Protein 2Z72 (pdb70)

Sequence (338 aa):
ATEFDGPYVITPISGQSTAYWICDNRLKTTSIEKLQVNRPEHCGDLPETKLSSSSEEIKQIMPDTYLGIKKVVALSDVHGQYDVLLTLLKKQKIIDSDGNWAFGEGHMVMTGDIFDRGHQVNEVLWFMYQLDQQARDAGGMVHLLMGNHEQMVLGGDLRYVHQRYDIATTLINRPYNKLYSADTEIGQWLRSKNTIIKINDVLYMHGGISSEWISRELTLDKANALYRANVDASKKSLKADDLLNFLFFGNGPTWYRGYFSETFTEAELDTILQHFNVNHIVVGHTSQERVLGLFHNKVIAVDSSIKVGKSGELLLLENNRLIRGLYDGTRETLQENSLNQ

Foldseek 3Di:
DADWDDWLWFDAPDDWIKTWIQARLAIDIDTDDPQWADDDPNHPCQDIARDDVVLLAADDQEAEDAFKEKEFEQLAQQLVQVQLLCDLQVCADPVSAGDVAQYEYEYAERLHFLYDRSNVVLRSVVRNQVRNVVRNHGYAYAYALVNLCLLAPNCPGHDPSCVSVCVNVVHDRNVSQYCRTSSVSSNLSHFAWHYYHQEIEHAADADCVCVVVVDDRVRLRVCCSVPSHPHPVVCCVDVVSVQCNDCCHRRHDHLLVDPPDDLVRVVVVSVVVNHQAYEYENDEDCFFAADSLNNYTYRRNPSSVNDHGWMWMQHQCWTWIQGSNSDIDTQAHNSRGD

InterPro domains:
  IPR004843 Calcineurin-like, phosphoesterase domain [PF00149] (91-306)
  IPR029052 Metallo-dependent phosphatase-like [G3DSA:3.60.21.10] (20-361)
  IPR029052 Metallo-dependent phosphatase-like [SSF56300] (91-349)
  IPR041787 Shewanella-like phosphatase, metallophosphatase domain [cd07425] (93-332)

Structure (mmCIF, N/CA/C/O backbone):
data_2Z72
#
_entry.id   2Z72
#
_cell.length_a   55.565
_cell.length_b   77.306
_cell.length_c   81.029
_cell.angle_alpha   90.00
_cell.angle_beta   90.00
_cell.angle_gamma   90.00
#
_symmetry.space_group_name_H-M   'P 21 21 21'
#
loop_
_entity.id
_entity.type
_entity.pdbx_description
1 polymer Protein-tyrosine-phosphatase
2 non-polymer 'ZINC ION'
3 water water
#
loop_
_atom_site.group_PDB
_atom_site.id
_atom_site.type_symbol
_atom_site.label_atom_id
_atom_site.label_alt_id
_atom_site.label_comp_id
_atom_site.label_asym_id
_atom_site.label_entity_id
_atom_site.label_seq_id
_atom_site.pdbx_PDB_ins_code
_atom_site.Cartn_x
_atom_site.Cartn_y
_atom_site.Cartn_z
_atom_site.occupancy
_atom_site.B_iso_or_equiv
_atom_site.auth_seq_id
_atom_site.auth_comp_id
_atom_site.auth_asym_id
_atom_site.auth_atom_id
_atom_site.pdbx_PDB_model_num
ATOM 1 N N . ALA A 1 5 ? 42.066 20.491 -17.219 1.00 72.72 5 ALA A N 1
ATOM 2 C CA . ALA A 1 5 ? 41.187 21.062 -16.193 1.00 57.14 5 ALA A CA 1
ATOM 3 C C . ALA A 1 5 ? 41.678 22.391 -15.607 1.00 47.80 5 ALA A C 1
ATOM 4 O O . ALA A 1 5 ? 42.729 22.519 -14.966 1.00 50.69 5 ALA A O 1
ATOM 6 N N . THR A 1 6 ? 40.907 23.478 -15.794 1.00 37.10 6 THR A N 1
ATOM 7 C CA . THR A 1 6 ? 41.321 24.764 -15.242 1.00 24.70 6 THR A CA 1
ATOM 8 C C . THR A 1 6 ? 40.961 24.824 -13.767 1.00 27.14 6 THR A C 1
ATOM 9 O O . THR A 1 6 ? 40.256 23.996 -13.192 1.00 26.09 6 THR A O 1
ATOM 13 N N . GLU A 1 7 ? 41.518 25.853 -13.146 1.00 24.94 7 GLU A N 1
ATOM 14 C CA . GLU A 1 7 ? 41.145 26.001 -11.782 1.00 19.24 7 GLU A CA 1
ATOM 15 C C . GLU A 1 7 ? 40.116 27.094 -11.444 1.00 14.40 7 GLU A C 1
ATOM 16 O O . GLU A 1 7 ? 39.945 28.097 -12.121 1.00 15.93 7 GLU A O 1
ATOM 22 N N . PHE A 1 8 ? 39.490 26.870 -10.303 1.00 11.88 8 PHE A N 1
ATOM 23 C CA . PHE A 1 8 ? 38.725 27.869 -9.574 1.00 11.63 8 PHE A CA 1
ATOM 24 C C . PHE A 1 8 ? 39.335 27.978 -8.189 1.00 10.41 8 PHE A C 1
ATOM 25 O O . PHE A 1 8 ? 39.499 26.935 -7.557 1.00 10.91 8 PHE A O 1
ATOM 33 N N . ASP A 1 9 ? 39.650 29.185 -7.753 1.00 10.29 9 ASP A N 1
ATOM 34 C CA . ASP A 1 9 ? 40.366 29.352 -6.483 1.00 9.89 9 ASP A CA 1
ATOM 35 C C . ASP A 1 9 ? 40.114 30.758 -5.956 1.00 9.73 9 ASP A C 1
ATOM 36 O O . ASP A 1 9 ? 40.014 31.709 -6.730 1.00 10.93 9 ASP A O 1
ATOM 41 N N . GLY A 1 10 ? 40.072 30.887 -4.667 1.00 9.93 10 GLY A N 1
ATOM 42 C CA . GLY A 1 10 ? 39.889 32.181 -4.008 1.00 9.75 10 GLY A CA 1
ATOM 43 C C . GLY A 1 10 ? 38.702 32.228 -3.108 1.00 9.48 10 GLY A C 1
ATOM 44 O O 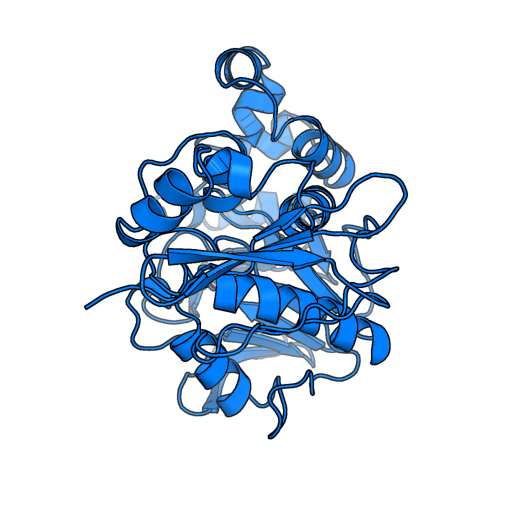. GLY A 1 10 ? 38.088 31.198 -2.801 1.00 10.89 10 GLY A O 1
ATOM 45 N N . PRO A 1 11 ? 38.312 33.416 -2.643 1.00 9.54 11 PRO A N 1
ATOM 46 C CA . PRO A 1 11 ? 38.937 34.672 -2.993 1.00 9.00 11 PRO A CA 1
ATOM 47 C C . PRO A 1 11 ? 40.175 34.983 -2.170 1.00 8.85 11 PRO A C 1
ATOM 48 O O . PRO A 1 11 ? 40.373 34.449 -1.070 1.00 9.13 11 PRO A O 1
ATOM 52 N N . TYR A 1 12 ? 41.017 35.838 -2.739 1.00 8.83 12 TYR A N 1
ATOM 53 C CA . TYR A 1 12 ? 42.124 36.480 -2.055 1.00 8.35 12 TYR A CA 1
ATOM 54 C C . TYR A 1 12 ? 41.683 37.936 -1.835 1.00 8.78 12 TYR A C 1
ATOM 55 O O . TYR A 1 12 ? 41.482 38.668 -2.790 1.00 9.79 12 TYR A O 1
ATOM 64 N N . VAL A 1 13 ? 41.483 38.325 -0.565 1.00 9.72 13 VAL A N 1
ATOM 65 C CA . VAL A 1 13 ? 40.896 39.601 -0.232 1.00 9.90 13 VAL A CA 1
ATOM 66 C C . VAL A 1 13 ? 41.941 40.538 0.343 1.00 9.51 13 VAL A C 1
ATOM 67 O O . VAL A 1 13 ? 42.685 40.186 1.237 1.00 9.31 13 VAL A O 1
ATOM 71 N N . ILE A 1 14 ? 41.989 41.739 -0.249 1.00 10.76 14 ILE A N 1
ATOM 72 C CA . ILE A 1 14 ? 42.849 42.835 0.240 1.00 11.12 14 ILE A CA 1
ATOM 73 C C . ILE A 1 14 ? 41.995 43.722 1.099 1.00 10.57 14 ILE A C 1
ATOM 74 O O . ILE A 1 14 ? 40.910 44.125 0.664 1.00 11.03 14 ILE A O 1
ATOM 79 N N . THR A 1 15 ? 42.432 44.050 2.301 1.00 10.62 15 THR A N 1
ATOM 80 C CA . THR A 1 15 ? 41.708 44.904 3.225 1.00 10.12 15 THR A CA 1
ATOM 81 C C . THR A 1 15 ? 42.574 46.053 3.680 1.00 11.49 15 THR A C 1
ATOM 82 O O . THR A 1 15 ? 43.484 45.858 4.464 1.00 13.03 15 THR A O 1
ATOM 86 N N . PRO A 1 16 ? 42.355 47.214 3.113 1.00 12.12 16 PRO A N 1
ATOM 87 C CA . PRO A 1 16 ? 43.226 48.373 3.449 1.00 14.08 16 PRO A CA 1
ATOM 88 C C . PRO A 1 16 ? 42.875 48.969 4.750 1.00 18.25 16 PRO A C 1
ATOM 89 O O . PRO A 1 16 ? 41.862 48.596 5.338 1.00 21.35 16 PRO A O 1
ATOM 93 N N . ILE A 1 17 ? 43.626 49.890 5.283 1.00 22.98 17 ILE A N 1
ATOM 94 C CA . ILE A 1 17 ? 43.267 50.335 6.637 1.00 32.60 17 ILE A CA 1
ATOM 95 C C . ILE A 1 17 ? 42.001 51.145 6.655 1.00 32.99 17 ILE A C 1
ATOM 96 O O . ILE A 1 17 ? 41.335 51.256 7.684 1.00 46.73 17 ILE A O 1
ATOM 101 N N . SER A 1 18 ? 41.576 51.790 5.593 1.00 33.45 18 SER A N 1
ATOM 102 C CA . SER A 1 18 ? 40.306 52.490 5.551 1.00 40.81 18 SER A CA 1
ATOM 103 C C . SER A 1 18 ? 39.703 52.252 4.190 1.00 35.22 18 SER A C 1
ATOM 104 O O . SER A 1 18 ? 40.372 52.148 3.172 1.00 37.51 18 SER A O 1
ATOM 107 N N . GLY A 1 19 ? 38.382 52.144 4.136 1.00 35.99 19 GLY A N 1
ATOM 108 C CA . GLY A 1 19 ? 37.931 51.945 2.752 1.00 34.21 19 GLY A CA 1
ATOM 109 C C . GLY A 1 19 ? 37.580 50.508 2.445 1.00 29.77 19 GLY A C 1
ATOM 110 O O . GLY A 1 19 ? 37.792 49.547 3.213 1.00 24.14 19 GLY A O 1
ATOM 111 N N . GLN A 1 20 ? 37.003 50.325 1.256 1.00 25.63 20 GLN A N 1
ATOM 112 C CA . GLN A 1 20 ? 36.495 49.000 0.922 1.00 19.20 20 GLN A CA 1
ATOM 113 C C . GLN A 1 20 ? 37.602 48.002 0.562 1.00 15.68 20 GLN A C 1
ATOM 114 O O . GLN A 1 20 ? 38.627 48.359 0.009 1.00 16.21 20 GLN A O 1
ATOM 125 N N . SER A 1 21 ? 37.321 46.749 0.866 1.00 13.37 21 SER A N 1
ATOM 126 C CA . SER A 1 21 ? 38.163 45.648 0.465 1.00 11.67 21 SER A CA 1
ATOM 127 C C . SER A 1 21 ? 37.920 45.287 -0.995 1.00 11.28 21 SER A C 1
ATOM 128 O O . SER A 1 21 ? 36.936 45.672 -1.610 1.00 12.72 21 SER A O 1
ATOM 131 N N . THR A 1 22 ? 38.866 44.499 -1.550 1.00 11.24 22 THR A N 1
ATOM 132 C CA . THR A 1 22 ? 38.856 44.025 -2.900 1.00 11.41 22 THR A CA 1
ATOM 133 C C . THR A 1 22 ? 39.104 42.526 -2.905 1.00 10.57 22 THR A C 1
ATOM 134 O O . THR A 1 22 ? 39.941 42.063 -2.108 1.00 11.29 22 THR A O 1
ATOM 138 N N . ALA A 1 23 ? 38.403 41.795 -3.715 1.00 10.70 23 ALA A N 1
ATOM 139 C CA . ALA A 1 23 ? 38.548 40.364 -3.813 1.00 9.89 23 ALA A CA 1
ATOM 140 C C . ALA A 1 23 ? 39.065 39.959 -5.201 1.00 9.45 23 ALA A C 1
ATOM 141 O O . ALA A 1 23 ? 38.521 40.405 -6.232 1.00 10.98 23 ALA A O 1
ATOM 143 N N . TYR A 1 24 ? 40.058 39.079 -5.199 1.00 9.51 24 TYR A N 1
ATOM 144 C CA . TYR A 1 24 ? 40.625 38.467 -6.367 1.00 9.43 24 TYR A CA 1
ATOM 145 C C . TYR A 1 24 ? 40.142 37.012 -6.445 1.00 9.11 24 TYR A C 1
ATOM 146 O O . TYR A 1 24 ? 40.307 36.269 -5.469 1.00 9.74 24 TYR A O 1
ATOM 155 N N . TRP A 1 25 ? 39.615 36.611 -7.585 1.00 11.55 25 TRP A N 1
ATOM 156 C CA . TRP A 1 25 ? 39.036 35.304 -7.811 1.00 10.61 25 TRP A CA 1
ATOM 157 C C . TRP A 1 25 ? 39.698 34.688 -9.010 1.00 10.63 25 TRP A C 1
ATOM 158 O O . TRP A 1 25 ? 39.848 35.355 -10.063 1.00 12.68 25 TRP A O 1
ATOM 169 N N . ILE A 1 26 ? 40.102 33.421 -8.898 1.00 9.91 26 ILE A N 1
ATOM 170 C CA . ILE A 1 26 ? 40.508 32.643 -10.064 1.00 11.23 26 ILE A CA 1
ATOM 171 C C . ILE A 1 26 ? 39.307 31.839 -10.528 1.00 12.27 26 ILE A C 1
ATOM 172 O O . ILE A 1 26 ? 38.816 30.989 -9.801 1.00 13.01 26 ILE A O 1
ATOM 181 N N . CYS A 1 27 ? 38.798 32.188 -11.714 1.00 15.37 27 CYS A N 1
ATOM 182 C CA . CYS A 1 27 ? 37.595 31.560 -12.259 1.00 16.91 27 CYS A CA 1
ATOM 183 C C . CYS A 1 27 ? 37.940 31.000 -13.633 1.00 16.59 27 CYS A C 1
ATOM 184 O O . CYS A 1 27 ? 38.170 31.768 -14.571 1.00 15.87 27 CYS A O 1
ATOM 187 N N . ASP A 1 28 ? 38.043 29.696 -13.786 1.00 20.45 28 ASP A N 1
ATOM 188 C CA . ASP A 1 28 ? 38.380 29.068 -15.081 1.00 20.95 28 ASP A CA 1
ATOM 189 C C . ASP A 1 28 ? 39.700 29.599 -15.582 1.00 19.56 28 ASP A C 1
ATOM 190 O O . ASP A 1 28 ? 39.808 29.922 -16.792 1.00 21.47 28 ASP A O 1
ATOM 195 N N . ASN A 1 29 ? 40.705 29.647 -14.764 1.00 17.42 29 ASN A N 1
ATOM 196 C CA . ASN A 1 29 ? 42.061 30.052 -15.101 1.00 17.95 29 ASN A CA 1
ATOM 197 C C . ASN A 1 29 ? 42.170 31.506 -15.585 1.00 16.33 29 ASN A C 1
ATOM 198 O O . ASN A 1 29 ? 43.154 31.874 -16.226 1.00 20.78 29 ASN A O 1
ATOM 203 N N . ARG A 1 30 ? 41.231 32.346 -15.176 1.00 14.97 30 ARG A N 1
ATOM 204 C CA . ARG A 1 30 ? 41.297 33.742 -15.493 1.00 14.50 30 ARG A CA 1
ATOM 205 C C . ARG A 1 30 ? 41.009 34.498 -14.179 1.00 13.21 30 ARG A C 1
ATOM 206 O O . ARG A 1 30 ? 40.342 33.994 -13.271 1.00 14.95 30 ARG A O 1
ATOM 214 N N . LEU A 1 31 ? 41.504 35.715 -14.065 1.00 12.41 31 LEU A N 1
ATOM 215 C CA . LEU A 1 31 ? 41.290 36.530 -12.881 1.00 11.93 31 LEU A CA 1
ATOM 216 C C . LEU A 1 31 ? 40.059 37.385 -13.011 1.00 10.95 31 LEU A C 1
ATOM 217 O O . LEU A 1 31 ? 39.886 38.091 -13.990 1.00 11.71 31 LEU A O 1
ATOM 222 N N . LYS A 1 32 ? 39.278 37.396 -11.957 1.00 11.55 32 LYS A N 1
ATOM 223 C CA . LYS A 1 32 ? 38.201 38.344 -11.753 1.00 10.71 32 LYS A CA 1
ATOM 224 C C . LYS A 1 32 ? 38.496 39.123 -10.480 1.00 10.97 32 LYS A C 1
ATOM 225 O O . LYS A 1 32 ? 38.906 38.547 -9.486 1.00 14.39 32 LYS A O 1
ATOM 236 N N . THR A 1 33 ? 38.310 40.426 -10.514 1.00 9.02 33 THR A N 1
ATOM 237 C CA . THR A 1 33 ? 38.553 41.298 -9.369 1.00 8.88 33 THR A CA 1
ATOM 238 C C . THR A 1 33 ? 37.293 42.039 -9.090 1.00 9.18 33 THR A C 1
ATOM 239 O O . THR A 1 33 ? 36.706 42.673 -9.964 1.00 9.89 33 THR A O 1
ATOM 243 N N . THR A 1 34 ? 36.812 41.994 -7.821 1.00 10.09 34 THR A N 1
ATOM 244 C CA . THR A 1 34 ? 35.602 42.626 -7.413 1.00 10.02 34 THR A CA 1
ATOM 245 C C . THR A 1 34 ? 35.863 43.578 -6.229 1.00 10.82 34 THR A C 1
ATOM 246 O O . THR A 1 34 ? 36.778 43.403 -5.450 1.00 14.15 34 THR A O 1
ATOM 250 N N . SER A 1 35 ? 35.026 44.610 -6.199 1.00 12.90 35 SER A N 1
ATOM 251 C CA . SER A 1 35 ? 35.004 45.576 -5.121 1.00 12.92 35 SER A CA 1
ATOM 252 C C . SER A 1 35 ? 33.984 45.126 -4.082 1.00 13.34 35 SER A C 1
ATOM 253 O O . SER A 1 35 ? 32.842 44.858 -4.471 1.00 17.07 35 SER A O 1
ATOM 256 N N . ILE A 1 36 ? 34.378 45.016 -2.817 1.00 13.96 36 ILE A N 1
ATOM 257 C CA . ILE A 1 36 ? 33.453 44.482 -1.832 1.00 13.42 36 ILE A CA 1
ATOM 258 C C . ILE A 1 36 ? 32.559 45.567 -1.233 1.00 15.76 36 ILE A C 1
ATOM 259 O O . ILE A 1 36 ? 33.103 46.572 -0.737 1.00 18.35 36 ILE A O 1
ATOM 264 N N . GLU A 1 37 ? 31.248 45.332 -1.333 1.00 21.23 37 GLU A N 1
ATOM 265 C CA . GLU A 1 37 ? 30.178 46.217 -0.906 1.00 23.66 37 GLU A CA 1
ATOM 266 C C . GLU A 1 37 ? 29.591 45.655 0.408 1.00 24.64 37 GLU A C 1
ATOM 267 O O . GLU A 1 37 ? 29.227 44.431 0.492 1.00 21.91 37 GLU A O 1
ATOM 273 N N . LYS A 1 38 ? 29.535 46.516 1.427 1.00 27.95 38 LYS A N 1
ATOM 274 C CA . LYS A 1 38 ? 28.821 46.228 2.669 1.00 26.84 38 LYS A CA 1
ATOM 275 C C . LYS A 1 38 ? 29.369 44.977 3.308 1.00 22.82 38 LYS A C 1
ATOM 276 O O . LYS A 1 38 ? 28.629 44.168 3.915 1.00 23.77 38 LYS A O 1
ATOM 282 N N . LEU A 1 39 ? 30.679 44.804 3.185 1.00 22.45 39 LEU A N 1
ATOM 283 C CA . LEU A 1 39 ? 31.439 43.680 3.799 1.00 18.44 39 LEU A CA 1
ATOM 284 C C . LEU A 1 39 ? 31.086 42.309 3.261 1.00 16.05 39 LEU A C 1
ATOM 285 O O . LEU A 1 39 ? 31.586 41.296 3.779 1.00 17.25 39 LEU A O 1
ATOM 290 N N . GLN A 1 40 ? 30.336 42.192 2.172 1.00 16.78 40 GLN A N 1
ATOM 291 C CA . GLN A 1 40 ? 29.892 40.897 1.666 1.00 17.82 40 GLN A CA 1
ATOM 292 C C . GLN A 1 40 ? 30.802 40.527 0.524 1.00 15.30 40 GLN A C 1
ATOM 293 O O . GLN A 1 40 ? 30.876 41.134 -0.564 1.00 18.88 40 GLN A O 1
ATOM 304 N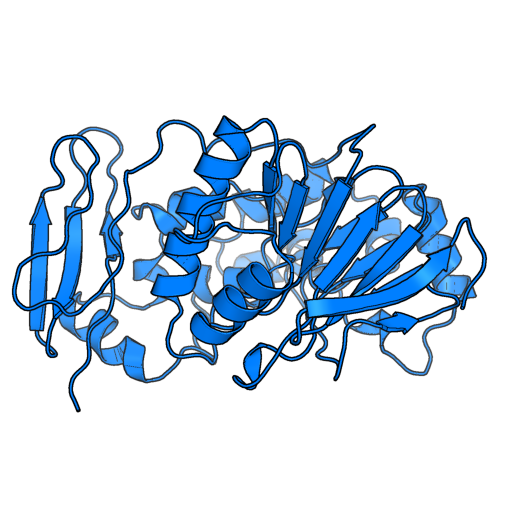 N . VAL A 1 41 ? 31.533 39.469 0.730 1.00 15.60 41 VAL A N 1
ATOM 305 C CA . VAL A 1 41 ? 32.418 38.975 -0.313 1.00 14.67 41 VAL A CA 1
ATOM 306 C C . VAL A 1 41 ? 31.636 37.981 -1.167 1.00 15.97 41 VAL A C 1
ATOM 307 O O . VAL A 1 41 ? 31.526 36.829 -0.770 1.00 17.85 41 VAL A O 1
ATOM 311 N N . ASN A 1 42 ? 31.132 38.516 -2.272 1.00 16.47 42 ASN A N 1
ATOM 312 C CA . ASN A 1 42 ? 30.272 37.806 -3.194 1.00 19.02 42 ASN A CA 1
ATOM 313 C C . ASN A 1 42 ? 31.034 37.397 -4.438 1.00 16.13 42 ASN A C 1
ATOM 314 O O . ASN A 1 42 ? 31.756 38.199 -5.031 1.00 15.76 42 ASN A O 1
ATOM 319 N N . ARG A 1 43 ? 30.822 36.142 -4.838 1.00 16.58 43 ARG A N 1
ATOM 320 C CA . ARG A 1 43 ? 31.552 35.601 -5.986 1.00 15.37 43 ARG A CA 1
ATOM 321 C C . ARG A 1 43 ? 30.937 36.135 -7.235 1.00 15.75 43 ARG A C 1
ATOM 322 O O . ARG A 1 43 ? 29.727 36.258 -7.399 1.00 20.00 43 ARG A O 1
ATOM 330 N N . PRO A 1 44 ? 31.739 36.456 -8.234 1.00 16.83 44 PRO A N 1
ATOM 331 C CA . PRO A 1 44 ? 31.135 36.770 -9.508 1.00 20.19 44 PRO A CA 1
ATOM 332 C C . PRO A 1 44 ? 30.506 35.564 -10.195 1.00 24.28 44 PRO A C 1
ATOM 333 O O . PRO A 1 44 ? 30.642 34.411 -9.787 1.00 20.82 44 PRO A O 1
ATOM 337 N N . GLU A 1 45 ? 29.779 35.872 -11.273 1.00 29.37 45 GLU A N 1
ATOM 338 C CA . GLU A 1 45 ? 29.230 34.749 -12.082 1.00 28.08 45 GLU A CA 1
ATOM 339 C C . GLU A 1 45 ? 30.343 33.954 -12.725 1.00 29.31 45 GLU A C 1
ATOM 340 O O . GLU A 1 45 ? 31.512 34.319 -12.943 1.00 33.21 45 GLU A O 1
ATOM 351 N N . HIS A 1 46 ? 30.064 32.749 -13.168 1.00 35.51 46 HIS A N 1
ATOM 352 C CA . HIS A 1 46 ? 31.037 31.950 -13.870 1.00 39.13 46 HIS A CA 1
ATOM 353 C C . HIS A 1 46 ? 32.219 31.625 -12.942 1.00 34.17 46 HIS A C 1
ATOM 354 O O . HIS A 1 46 ? 33.302 31.518 -13.499 1.00 29.87 46 HIS A O 1
ATOM 367 N N . CYS A 1 47 ? 31.947 31.536 -11.657 1.00 31.07 47 CYS A N 1
ATOM 368 C CA . CYS A 1 47 ? 33.071 31.246 -10.782 1.00 27.93 47 CYS A CA 1
ATOM 369 C C . CYS A 1 47 ? 32.909 30.065 -9.821 1.00 23.27 47 CYS A C 1
ATOM 370 O O . CYS A 1 47 ? 33.363 30.149 -8.678 1.00 18.81 47 CYS A O 1
ATOM 375 N N . GLY A 1 48 ? 32.294 28.960 -10.277 1.00 26.07 48 GLY A N 1
ATOM 376 C CA . GLY A 1 48 ? 32.270 27.791 -9.451 1.00 25.55 48 GLY A CA 1
ATOM 377 C C . GLY A 1 48 ? 31.486 27.976 -8.180 1.00 22.94 48 GLY A C 1
ATOM 378 O O . GLY A 1 48 ? 30.428 28.643 -8.119 1.00 25.83 48 GLY A O 1
ATOM 379 N N . ASP A 1 49 ? 31.984 27.366 -7.134 1.00 21.37 49 ASP A N 1
ATOM 380 C CA . ASP A 1 49 ? 31.281 27.369 -5.856 1.00 24.34 49 ASP A CA 1
ATOM 381 C C . ASP A 1 49 ? 32.222 27.928 -4.800 1.00 19.73 49 ASP A C 1
ATOM 382 O O . ASP A 1 49 ? 32.187 27.532 -3.641 1.00 19.74 49 ASP A O 1
ATOM 387 N N . LEU A 1 50 ? 33.068 28.859 -5.286 1.00 15.27 50 LEU A N 1
ATOM 388 C CA . LEU A 1 50 ? 34.046 29.419 -4.357 1.00 15.01 50 LEU A CA 1
ATOM 389 C C . LEU A 1 50 ? 33.348 30.105 -3.190 1.00 15.33 50 LEU A C 1
ATOM 390 O O . LEU A 1 50 ? 32.238 30.626 -3.309 1.00 14.95 50 LEU A O 1
ATOM 395 N N . PRO A 1 51 ? 34.014 30.091 -2.026 1.00 13.43 51 PRO A N 1
ATOM 396 C CA . PRO A 1 51 ? 33.292 30.579 -0.827 1.00 13.87 51 PRO A CA 1
ATOM 397 C C . PRO A 1 51 ? 33.012 32.073 -0.812 1.00 12.13 51 PRO A C 1
ATOM 398 O O . PRO A 1 51 ? 33.831 32.884 -1.224 1.00 12.90 51 PRO A O 1
ATOM 402 N N . GLU A 1 52 ? 31.891 32.426 -0.221 1.00 14.07 52 GLU A N 1
ATOM 403 C CA . GLU A 1 52 ? 31.396 33.735 0.025 1.00 13.07 52 GLU A CA 1
ATOM 404 C C . GLU A 1 52 ? 31.327 33.879 1.540 1.00 15.07 52 GLU A C 1
ATOM 405 O O . GLU A 1 52 ? 30.987 32.916 2.260 1.00 17.89 52 GLU A O 1
ATOM 411 N N . THR A 1 53 ? 31.763 35.001 2.011 1.00 16.09 53 THR A N 1
ATOM 412 C CA . THR A 1 53 ? 31.940 35.295 3.422 1.00 15.24 53 THR A CA 1
ATOM 413 C C . THR A 1 53 ? 31.582 36.748 3.697 1.00 16.66 53 THR A C 1
ATOM 414 O O . THR A 1 53 ? 31.852 37.633 2.852 1.00 17.50 53 THR A O 1
ATOM 418 N N . LYS A 1 54 ? 30.983 36.931 4.848 1.00 14.97 54 LYS A N 1
ATOM 419 C CA . LYS A 1 54 ? 30.835 38.283 5.338 1.00 15.07 54 LYS A CA 1
ATOM 420 C C . LYS A 1 54 ? 32.091 38.593 6.141 1.00 13.75 54 LYS A C 1
ATOM 421 O O . LYS A 1 54 ? 32.450 37.836 7.039 1.00 16.26 54 LYS A O 1
ATOM 432 N N . LEU A 1 55 ? 32.729 39.701 5.787 1.00 12.86 55 LEU A N 1
ATOM 433 C CA . LEU A 1 55 ? 33.873 40.130 6.576 1.00 11.91 55 LEU A CA 1
ATOM 434 C C . LEU A 1 55 ? 33.457 40.540 7.993 1.00 12.53 55 LEU A C 1
ATOM 435 O O . LEU A 1 55 ? 32.401 41.106 8.199 1.00 14.80 55 LEU A O 1
ATOM 440 N N A SER A 1 56 ? 34.314 40.169 8.922 0.53 10.79 56 SER A N 1
ATOM 441 N N B SER A 1 56 ? 34.341 40.252 8.936 0.47 10.29 56 SER A N 1
ATOM 442 C CA A SER A 1 56 ? 34.043 40.320 10.347 0.53 11.24 56 SER A CA 1
ATOM 443 C CA B SER A 1 56 ? 34.198 40.562 10.359 0.47 12.65 56 SER A CA 1
ATOM 444 C C A SER A 1 56 ? 34.651 41.586 10.883 0.53 10.20 56 SER A C 1
ATOM 445 C C B SER A 1 56 ? 35.402 41.321 10.860 0.47 14.88 56 SER A C 1
ATOM 446 O O A SER A 1 56 ? 35.801 41.860 10.572 0.53 11.95 56 SER A O 1
ATOM 447 O O B SER A 1 56 ? 36.529 40.975 10.479 0.47 20.34 56 SER A O 1
ATOM 452 N N A SER A 1 57 ? 33.966 42.294 11.745 0.57 10.84 57 SER A N 1
ATOM 453 N N B SER A 1 57 ? 35.316 42.302 11.734 0.43 15.99 57 SER A N 1
ATOM 454 C CA A SER A 1 57 ? 34.489 43.422 12.483 0.57 15.46 57 SER A CA 1
ATOM 455 C CA B SER A 1 57 ? 36.604 42.790 12.290 0.43 19.63 57 SER A CA 1
ATOM 456 C C A SER A 1 57 ? 35.054 43.012 13.834 0.57 13.08 57 SER A C 1
ATOM 457 C C B SER A 1 57 ? 36.907 42.142 13.632 0.43 16.33 57 SER A C 1
ATOM 458 O O A SER A 1 57 ? 35.454 43.889 14.595 0.57 17.73 57 SER A O 1
ATOM 459 O O B SER A 1 57 ? 38.043 42.072 14.134 0.43 11.87 57 SER A O 1
ATOM 464 N N A GLU A 1 58 ? 35.111 41.790 14.328 0.64 12.37 58 GLU A N 1
ATOM 465 N N B GLU A 1 58 ? 35.807 41.694 14.231 0.36 14.79 58 GLU A N 1
ATOM 466 C CA A GLU A 1 58 ? 35.488 41.268 15.610 0.64 15.88 58 GLU A CA 1
ATOM 467 C CA B GLU A 1 58 ? 35.728 41.154 15.557 0.36 17.62 58 GLU A CA 1
ATOM 468 C C A GLU A 1 58 ? 36.577 40.173 15.580 0.64 11.82 58 GLU A C 1
ATOM 469 C C B GLU A 1 58 ? 36.731 40.029 15.732 0.36 12.75 58 GLU A C 1
ATOM 470 O O A GLU A 1 58 ? 37.382 40.232 16.514 0.64 11.59 58 GLU A O 1
ATOM 471 O O B GLU A 1 58 ? 37.453 39.902 16.708 0.36 12.47 58 GLU A O 1
ATOM 482 N N . ILE A 1 59 ? 36.680 39.183 14.676 1.00 12.09 59 ILE A N 1
ATOM 483 C CA . ILE A 1 59 ? 37.479 37.990 14.878 1.00 10.56 59 ILE A CA 1
ATOM 484 C C . ILE A 1 59 ? 38.959 38.198 14.609 1.00 10.21 59 ILE A C 1
ATOM 485 O O . ILE A 1 59 ? 39.734 37.290 14.848 1.00 11.18 59 ILE A O 1
ATOM 490 N N . LYS A 1 60 ? 39.342 39.398 14.141 1.00 9.40 60 LYS A N 1
ATOM 491 C CA . LYS A 1 60 ? 40.749 39.733 14.048 1.00 9.74 60 LYS A CA 1
ATOM 492 C C . LYS A 1 60 ? 41.280 40.350 15.351 1.00 9.76 60 LYS A C 1
ATOM 493 O O . LYS A 1 60 ? 42.479 40.672 15.421 1.00 10.74 60 LYS A O 1
ATOM 499 N N . GLN A 1 61 ? 40.469 40.460 16.389 1.00 9.68 61 GLN A N 1
ATOM 500 C CA . GLN A 1 61 ? 40.951 40.870 17.711 1.00 9.51 61 GLN A CA 1
ATOM 501 C C . GLN A 1 61 ? 41.815 39.760 18.298 1.00 8.81 61 GLN A C 1
ATOM 502 O O . GLN A 1 61 ? 41.461 38.593 18.248 1.00 9.48 61 GLN A O 1
ATOM 508 N N . ILE A 1 62 ? 42.901 40.168 18.936 1.00 8.62 62 ILE A N 1
ATOM 509 C CA . ILE A 1 62 ? 43.781 39.203 19.615 1.00 8.46 62 ILE A CA 1
ATOM 510 C C . ILE A 1 62 ? 43.108 38.772 20.896 1.00 9.16 62 ILE A C 1
ATOM 511 O O . ILE A 1 62 ? 42.718 39.609 21.715 1.00 9.81 62 ILE A O 1
ATOM 516 N N . MET A 1 63 ? 42.984 37.466 21.080 1.00 9.03 63 MET A N 1
ATOM 517 C CA . MET A 1 63 ? 42.284 36.876 22.224 1.00 9.07 63 MET A CA 1
ATOM 518 C C . MET A 1 63 ? 43.273 36.322 23.215 1.00 8.73 63 MET A C 1
ATOM 519 O O . MET A 1 63 ? 44.421 36.002 22.881 1.00 9.36 63 MET A O 1
ATOM 524 N N . PRO A 1 64 ? 42.810 36.104 24.440 1.00 8.58 64 PRO A N 1
ATOM 525 C CA . PRO A 1 64 ? 43.679 35.486 25.460 1.00 9.14 64 PRO A CA 1
ATOM 526 C C . PRO A 1 64 ? 44.168 34.123 25.018 1.00 8.79 64 PRO A C 1
ATOM 527 O O . PRO A 1 64 ? 43.611 33.462 24.168 1.00 9.34 64 PRO A O 1
ATOM 531 N N . ASP A 1 65 ? 45.259 33.718 25.684 1.00 8.62 65 ASP A N 1
ATOM 532 C CA . ASP A 1 65 ? 45.842 32.398 25.465 1.00 8.39 65 ASP A CA 1
ATOM 533 C C . ASP A 1 65 ? 45.550 31.422 26.618 1.00 8.57 65 ASP A C 1
ATOM 534 O O . ASP A 1 65 ? 46.081 30.304 26.538 1.00 9.36 65 ASP A O 1
ATOM 539 N N . THR A 1 66 ? 44.807 31.830 27.633 1.00 8.41 66 THR A N 1
ATOM 540 C CA . THR A 1 66 ? 44.543 31.020 28.804 1.00 8.58 66 THR A CA 1
ATOM 541 C C . THR A 1 66 ? 43.104 31.172 29.171 1.00 8.86 66 THR A C 1
ATOM 542 O O . THR A 1 66 ? 42.604 32.311 29.165 1.00 9.67 66 THR A O 1
ATOM 546 N N . TYR A 1 67 ? 42.408 30.070 29.475 1.00 8.76 67 TYR A N 1
ATOM 547 C CA . TYR A 1 67 ? 40.995 30.030 29.708 1.00 9.90 67 TYR A CA 1
ATOM 548 C C . TYR A 1 67 ? 40.675 29.052 30.865 1.00 10.97 67 TYR A C 1
ATOM 549 O O . TYR A 1 67 ? 41.298 27.973 30.954 1.00 12.84 67 TYR A O 1
ATOM 558 N N . LEU A 1 68 ? 39.741 29.429 31.688 1.00 11.72 68 LEU A N 1
ATOM 559 C CA . LEU A 1 68 ? 39.265 28.625 32.791 1.00 12.88 68 LEU A CA 1
ATOM 560 C C . LEU A 1 68 ? 37.798 28.304 32.606 1.00 12.28 68 LEU A C 1
ATOM 561 O O . LEU A 1 68 ? 37.033 29.113 32.058 1.00 13.31 68 LEU A O 1
ATOM 570 N N . GLY A 1 69 ? 37.382 27.172 33.144 1.00 12.76 69 GLY A N 1
ATOM 571 C CA . GLY A 1 69 ? 35.975 26.863 33.249 1.00 13.92 69 GLY A CA 1
ATOM 572 C C . GLY A 1 69 ? 35.219 26.583 31.984 1.00 12.22 69 GLY A C 1
ATOM 573 O O . GLY A 1 69 ? 34.022 26.811 31.893 1.00 15.64 69 GLY A O 1
ATOM 574 N N . ILE A 1 70 ? 35.924 26.069 30.984 1.00 11.66 70 ILE A N 1
ATOM 575 C CA . ILE A 1 70 ? 35.295 25.780 29.676 1.00 11.28 70 ILE A CA 1
ATOM 576 C C . ILE A 1 70 ? 34.725 24.364 29.683 1.00 12.32 70 ILE A C 1
ATOM 577 O O . ILE A 1 70 ? 35.458 23.364 29.797 1.00 14.00 70 ILE A O 1
ATOM 582 N N . LYS A 1 71 ? 33.416 24.276 29.552 1.00 12.37 71 LYS A N 1
ATOM 583 C CA . LYS A 1 71 ? 32.730 22.995 29.726 1.00 12.85 71 LYS A CA 1
ATOM 584 C C . LYS A 1 71 ? 33.057 21.983 28.640 1.00 13.64 71 LYS A C 1
ATOM 585 O O . LYS A 1 71 ? 33.175 20.796 28.936 1.00 14.55 71 LYS A O 1
ATOM 591 N N . LYS A 1 72 ? 33.190 22.445 27.378 1.00 12.26 72 LYS A N 1
ATOM 592 C CA . LYS A 1 72 ? 33.376 21.431 26.302 1.00 12.69 72 LYS A CA 1
ATOM 593 C C . LYS A 1 72 ? 34.341 21.983 25.284 1.00 11.37 72 LYS A C 1
ATOM 594 O O . LYS A 1 72 ? 34.224 23.154 24.890 1.00 11.08 72 LYS A O 1
ATOM 600 N N . VAL A 1 73 ? 35.232 21.134 24.884 1.00 11.11 73 VAL A N 1
ATOM 601 C CA . VAL A 1 73 ? 36.286 21.502 23.917 1.00 9.81 73 VAL A CA 1
ATOM 602 C C . VAL A 1 73 ? 36.357 20.378 22.879 1.00 10.08 73 VAL A C 1
ATOM 603 O O . VAL A 1 73 ? 36.288 19.200 23.240 1.00 11.60 73 VAL A O 1
ATOM 607 N N . VAL A 1 74 ? 36.557 20.742 21.624 1.00 9.85 74 VAL A N 1
ATOM 608 C CA . VAL A 1 74 ? 36.935 19.806 20.577 1.00 10.25 74 VAL A CA 1
ATOM 609 C C . VAL A 1 74 ? 38.246 20.257 19.970 1.00 9.60 74 VAL A C 1
ATOM 610 O O . VAL A 1 74 ? 38.512 21.450 19.769 1.00 10.35 74 VAL A O 1
ATOM 617 N N . ALA A 1 75 ? 39.123 19.295 19.657 1.00 9.38 75 ALA A N 1
ATOM 618 C CA . ALA A 1 75 ? 40.418 19.608 19.084 1.00 9.33 75 ALA A CA 1
ATOM 619 C C . ALA A 1 75 ? 40.691 18.738 17.872 1.00 9.41 75 ALA A C 1
ATOM 620 O O . ALA A 1 75 ? 40.309 17.556 17.830 1.00 10.31 75 ALA A O 1
ATOM 622 N N . LEU A 1 76 ? 41.376 19.316 16.918 1.00 9.26 76 LEU A N 1
ATOM 623 C CA . LEU A 1 76 ? 41.749 18.663 15.662 1.00 8.99 76 LEU A CA 1
ATOM 624 C C . LEU A 1 76 ? 42.850 19.476 15.030 1.00 9.17 76 LEU A C 1
ATOM 625 O O . LEU A 1 76 ? 43.173 20.572 15.467 1.00 9.47 76 LEU A O 1
ATOM 630 N N . SER A 1 77 ? 43.479 18.965 13.965 1.00 9.35 77 SER A N 1
ATOM 631 C CA . SER A 1 77 ? 44.697 19.604 13.470 1.00 9.22 77 SER A CA 1
ATOM 632 C C . SER A 1 77 ? 45.079 19.095 12.101 1.00 8.87 77 SER A C 1
ATOM 633 O O . SER A 1 77 ? 44.606 18.081 11.624 1.00 9.38 77 SER A O 1
ATOM 636 N N . ASP A 1 78 ? 45.974 19.829 11.456 1.00 8.69 78 ASP A N 1
ATOM 637 C CA . ASP A 1 78 ? 46.692 19.387 10.257 1.00 8.53 78 ASP A CA 1
ATOM 638 C C . ASP A 1 78 ? 45.737 19.014 9.129 1.00 7.67 78 ASP A C 1
ATOM 639 O O . ASP A 1 78 ? 45.860 18.003 8.447 1.00 9.68 78 ASP A O 1
ATOM 644 N N . VAL A 1 79 ? 44.769 19.915 8.884 1.00 8.40 79 VAL A N 1
ATOM 645 C CA . VAL A 1 79 ? 43.861 19.703 7.759 1.00 8.49 79 VAL A CA 1
ATOM 646 C C 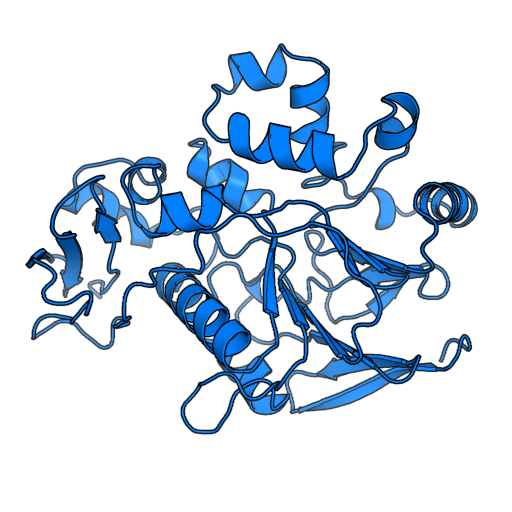. VAL A 1 79 ? 44.600 19.743 6.411 1.00 7.92 79 VAL A C 1
ATOM 647 O O . VAL A 1 79 ? 44.194 19.043 5.497 1.00 9.11 79 VAL A O 1
ATOM 651 N N . HIS A 1 80 ? 45.632 20.576 6.292 1.00 8.26 80 HIS A N 1
ATOM 652 C CA . HIS A 1 80 ? 46.483 20.558 5.086 1.00 8.26 80 HIS A CA 1
ATOM 653 C C . HIS A 1 80 ? 45.662 20.623 3.822 1.00 8.25 80 HIS A C 1
ATOM 654 O O . HIS A 1 80 ? 45.749 19.800 2.908 1.00 9.35 80 HIS A O 1
ATOM 661 N N . GLY A 1 81 ? 44.731 21.584 3.765 1.00 7.89 81 GLY A N 1
ATOM 662 C CA . GLY A 1 81 ? 43.980 21.860 2.577 1.00 7.86 81 GLY A CA 1
ATOM 663 C C . GLY A 1 81 ? 42.928 20.835 2.199 1.00 8.69 81 GLY A C 1
ATOM 664 O O . GLY A 1 81 ? 42.486 20.860 1.021 1.00 9.66 81 GLY A O 1
ATOM 665 N N . GLN A 1 82 ? 42.514 19.975 3.086 1.00 8.74 82 GLN A N 1
ATOM 666 C CA . GLN A 1 82 ? 41.494 18.947 2.810 1.00 8.99 82 GLN A CA 1
ATOM 667 C C . GLN A 1 82 ? 40.145 19.387 3.389 1.00 8.82 82 GLN A C 1
ATOM 668 O O . GLN A 1 82 ? 39.711 18.954 4.450 1.00 9.77 82 GLN A O 1
ATOM 674 N N . TYR A 1 83 ? 39.489 20.298 2.688 1.00 8.99 83 TYR A N 1
ATOM 675 C CA . TYR A 1 83 ? 38.213 20.846 3.091 1.00 9.11 83 TYR A CA 1
ATOM 676 C C . TYR A 1 83 ? 37.115 19.812 3.174 1.00 9.15 83 TYR A C 1
ATOM 677 O O . TYR A 1 83 ? 36.355 19.727 4.158 1.00 9.28 83 TYR A O 1
ATOM 686 N N . ASP A 1 84 ? 36.987 18.946 2.149 1.00 9.30 84 ASP A N 1
ATOM 687 C CA . ASP A 1 84 ? 35.928 17.978 2.149 1.00 9.68 84 ASP A CA 1
ATOM 688 C C . ASP A 1 84 ? 36.023 17.079 3.356 1.00 9.84 84 ASP A C 1
ATOM 689 O O . ASP A 1 84 ? 34.979 16.741 3.989 1.00 10.45 84 ASP A O 1
ATOM 694 N N . VAL A 1 85 ? 37.216 16.622 3.709 1.00 9.79 85 VAL A N 1
ATOM 695 C CA . VAL A 1 85 ? 37.376 15.749 4.873 1.00 10.14 85 VAL A CA 1
ATOM 696 C C . VAL A 1 85 ? 37.032 16.496 6.166 1.00 10.06 85 VAL A C 1
ATOM 697 O O . VAL A 1 85 ? 36.299 15.947 7.015 1.00 10.58 85 VAL A O 1
ATOM 701 N N . LEU A 1 86 ? 37.509 17.714 6.305 1.00 9.72 86 LEU A N 1
ATOM 702 C CA . LEU A 1 86 ? 37.142 18.500 7.469 1.00 9.79 86 LEU A CA 1
ATOM 703 C C . LEU A 1 86 ? 35.658 18.655 7.638 1.00 10.25 86 LEU A C 1
ATOM 704 O O . LEU A 1 86 ? 35.080 18.493 8.729 1.00 10.39 86 LEU A O 1
ATOM 709 N N . LEU A 1 87 ? 34.959 19.032 6.545 1.00 9.87 87 LEU A N 1
ATOM 710 C CA . LEU A 1 87 ? 33.550 19.273 6.620 1.00 10.32 87 LEU A CA 1
ATOM 711 C C . LEU A 1 87 ? 32.819 18.003 7.000 1.00 10.99 87 LEU A C 1
ATOM 712 O O . LEU A 1 87 ? 31.904 18.001 7.850 1.00 11.36 87 LEU A O 1
ATOM 717 N N . THR A 1 88 ? 33.176 16.888 6.358 1.00 10.88 88 THR A N 1
ATOM 718 C CA . THR A 1 88 ? 32.515 15.635 6.675 1.00 12.23 88 THR A CA 1
ATOM 719 C C . THR A 1 88 ? 32.695 15.252 8.159 1.00 10.92 88 THR A C 1
ATOM 720 O O . THR A 1 88 ? 31.760 14.855 8.831 1.00 11.91 88 THR A O 1
ATOM 724 N N . LEU A 1 89 ? 33.941 15.425 8.663 1.00 10.65 89 LEU A N 1
ATOM 725 C CA . LEU A 1 89 ? 34.197 15.084 10.044 1.00 10.44 89 LEU A CA 1
ATOM 726 C C . LEU A 1 89 ? 33.327 15.930 10.970 1.00 10.47 89 LEU A C 1
ATOM 727 O O . LEU A 1 89 ? 32.722 15.422 11.933 1.00 11.35 89 LEU A O 1
ATOM 732 N N . LEU A 1 90 ? 33.262 17.232 10.726 1.00 9.82 90 LEU A N 1
ATOM 733 C CA . LEU A 1 90 ? 32.507 18.111 11.624 1.00 10.48 90 LEU A CA 1
ATOM 734 C C . LEU A 1 90 ? 31.030 17.855 11.529 1.00 10.58 90 LEU A C 1
ATOM 735 O O . LEU A 1 90 ? 30.285 17.981 12.492 1.00 11.98 90 LEU A O 1
ATOM 740 N N . LYS A 1 91 ? 30.526 17.493 10.325 1.00 11.16 91 LYS A N 1
ATOM 741 C CA . LYS A 1 91 ? 29.140 17.133 10.179 1.00 10.73 91 LYS A CA 1
ATOM 742 C C . LYS A 1 91 ? 28.837 15.854 10.947 1.00 10.77 91 LYS A C 1
ATOM 743 O O . LYS A 1 91 ? 27.819 15.750 11.664 1.00 11.50 91 LYS A O 1
ATOM 754 N N . LYS A 1 92 ? 29.709 14.829 10.741 1.00 10.69 92 LYS A N 1
ATOM 755 C CA . LYS A 1 92 ? 29.422 13.537 11.378 1.00 11.12 92 LYS A CA 1
ATOM 756 C C . LYS A 1 92 ? 29.484 13.634 12.887 1.00 11.00 92 LYS A C 1
ATOM 757 O O . LYS A 1 92 ? 28.738 12.902 13.556 1.00 12.82 92 LYS A O 1
ATOM 763 N N . GLN A 1 93 ? 30.330 14.499 13.408 1.00 10.92 93 GLN A N 1
ATOM 764 C CA . GLN A 1 93 ? 30.510 14.671 14.861 1.00 11.45 93 GLN A CA 1
ATOM 765 C C . GLN A 1 93 ? 29.575 15.753 15.394 1.00 11.21 93 GLN A C 1
ATOM 766 O O . GLN A 1 93 ? 29.615 16.088 16.596 1.00 13.61 93 GLN A O 1
ATOM 772 N N . LYS A 1 94 ? 28.705 16.365 14.561 1.00 11.65 94 LYS A N 1
ATOM 773 C CA . LYS A 1 94 ? 27.657 17.302 14.997 1.00 12.46 94 LYS A CA 1
ATOM 774 C C . LYS A 1 94 ? 28.240 18.570 15.599 1.00 12.09 94 LYS A C 1
ATOM 775 O O . LYS A 1 94 ? 27.637 19.238 16.443 1.00 16.03 94 LYS A O 1
ATOM 786 N N . ILE A 1 95 ? 29.428 18.947 15.093 1.00 11.09 95 ILE A N 1
ATOM 787 C CA . ILE A 1 95 ? 30.059 20.192 15.468 1.00 10.79 95 ILE A CA 1
ATOM 788 C C . ILE A 1 95 ? 29.434 21.336 14.677 1.00 10.62 95 ILE A C 1
ATOM 789 O O . ILE A 1 95 ? 29.352 22.467 15.160 1.00 11.32 95 ILE A O 1
ATOM 794 N N . ILE A 1 96 ? 28.967 21.017 13.464 1.00 11.36 96 ILE A N 1
ATOM 795 C CA . ILE A 1 96 ? 28.248 21.940 12.619 1.00 10.76 96 ILE A CA 1
ATOM 796 C C . ILE A 1 96 ? 26.875 21.330 12.281 1.00 11.98 96 ILE A C 1
ATOM 797 O O . ILE A 1 96 ? 26.690 20.106 12.462 1.00 14.79 96 ILE A O 1
ATOM 802 N N . ASP A 1 97 ? 25.970 22.192 11.829 1.00 13.62 97 ASP A N 1
ATOM 803 C CA . ASP A 1 97 ? 24.592 21.802 11.520 1.00 15.32 97 ASP A CA 1
ATOM 804 C C . ASP A 1 97 ? 24.450 21.407 10.083 1.00 18.63 97 ASP A C 1
ATOM 805 O O . ASP A 1 97 ? 25.421 21.325 9.330 1.00 16.50 97 ASP A O 1
ATOM 810 N N . SER A 1 98 ? 23.152 21.190 9.721 1.00 18.78 98 SER A N 1
ATOM 811 C CA . SER A 1 98 ? 22.782 20.805 8.417 1.00 23.00 98 SER A CA 1
ATOM 812 C C . SER A 1 98 ? 22.991 21.915 7.373 1.00 28.09 98 SER A C 1
ATOM 813 O O . SER A 1 98 ? 22.988 21.565 6.191 1.00 37.61 98 SER A O 1
ATOM 816 N N . ASP A 1 99 ? 23.191 23.143 7.760 1.00 22.75 99 ASP A N 1
ATOM 817 C CA . ASP A 1 99 ? 23.559 24.207 6.830 1.00 27.47 99 ASP A CA 1
ATOM 818 C C . ASP A 1 99 ? 25.063 24.397 6.790 1.00 24.60 99 ASP A C 1
ATOM 819 O O . ASP A 1 99 ? 25.642 25.292 6.115 1.00 26.97 99 ASP A O 1
ATOM 824 N N . GLY A 1 100 ? 25.841 23.644 7.580 1.00 20.91 100 GLY A N 1
ATOM 825 C CA . GLY A 1 100 ? 27.293 23.835 7.621 1.00 19.67 100 GLY A CA 1
ATOM 826 C C . GLY A 1 100 ? 27.809 24.862 8.626 1.00 14.59 100 GLY A C 1
ATOM 827 O O . GLY A 1 100 ? 28.982 25.282 8.554 1.00 16.04 100 GLY A O 1
ATOM 828 N N . ASN A 1 101 ? 26.928 25.276 9.534 1.00 13.67 101 ASN A N 1
ATOM 829 C CA . ASN A 1 101 ? 27.220 26.382 10.423 1.00 12.20 101 ASN A CA 1
ATOM 830 C C . ASN A 1 101 ? 27.540 25.797 11.813 1.00 11.47 101 ASN A C 1
ATOM 831 O O . ASN A 1 101 ? 27.067 24.715 12.188 1.00 12.15 101 ASN A O 1
ATOM 836 N N . TRP A 1 102 ? 28.274 26.568 12.597 1.00 10.57 102 TRP A N 1
ATOM 837 C CA . TRP A 1 102 ? 28.616 26.215 13.967 1.00 10.05 102 TRP A CA 1
ATOM 838 C C . TRP A 1 102 ? 27.344 25.727 14.727 1.00 10.60 102 TRP A C 1
ATOM 839 O O . TRP A 1 102 ? 26.313 26.444 14.740 1.00 12.44 102 TRP A O 1
ATOM 850 N N . ALA A 1 103 ? 27.480 24.567 15.390 1.00 11.06 103 ALA A N 1
ATOM 851 C CA . ALA A 1 103 ? 26.422 23.980 16.145 1.00 11.74 103 ALA A CA 1
ATOM 852 C C . ALA A 1 103 ? 26.931 23.544 17.516 1.00 11.86 103 ALA A C 1
ATOM 853 O O . ALA A 1 103 ? 26.295 22.726 18.171 1.00 16.94 103 ALA A O 1
ATOM 855 N N . PHE A 1 104 ? 28.061 24.052 17.938 1.00 10.77 104 PHE A N 1
ATOM 856 C CA . PHE A 1 104 ? 28.730 23.588 19.152 1.00 11.33 104 PHE A CA 1
ATOM 857 C C . PHE A 1 104 ? 28.486 24.497 20.331 1.00 11.79 104 PHE A C 1
ATOM 858 O O . PHE A 1 104 ? 29.111 24.320 21.374 1.00 12.65 104 PHE A O 1
ATOM 866 N N . GLY A 1 105 ? 27.544 25.433 20.185 1.00 11.90 105 GLY A N 1
ATOM 867 C CA . GLY A 1 105 ? 27.135 26.206 21.350 1.00 11.89 105 GLY A CA 1
ATOM 868 C C . GLY A 1 105 ? 28.264 27.045 21.934 1.00 11.57 105 GLY A C 1
ATOM 869 O O . GLY A 1 105 ? 28.972 27.719 21.194 1.00 11.77 105 GLY A O 1
ATOM 870 N N . GLU A 1 106 ? 28.386 26.980 23.252 1.00 12.05 106 GLU A N 1
ATOM 871 C CA . GLU A 1 106 ? 29.395 27.698 23.971 1.00 11.68 106 GLU A CA 1
ATOM 872 C C . GLU A 1 106 ? 30.681 26.890 24.066 1.00 10.95 106 GLU A C 1
ATOM 873 O O . GLU A 1 106 ? 31.621 27.272 24.785 1.00 12.01 106 GLU A O 1
ATOM 884 N N . GLY A 1 107 ? 30.733 25.741 23.325 1.00 11.31 107 GLY A N 1
ATOM 885 C CA . GLY A 1 107 ? 31.970 24.991 23.278 1.00 11.12 107 GLY A CA 1
ATOM 886 C C . GLY A 1 107 ? 33.096 25.778 22.637 1.00 9.99 107 GLY A C 1
ATOM 887 O O . GLY A 1 107 ? 32.874 26.772 21.920 1.00 10.04 107 GLY A O 1
ATOM 888 N N . HIS A 1 108 ? 34.337 25.303 22.865 1.00 9.84 108 HIS A N 1
ATOM 889 C CA . HIS A 1 108 ? 35.526 25.798 22.217 1.00 9.37 108 HIS A CA 1
ATOM 890 C C . HIS A 1 108 ? 36.087 24.754 21.289 1.00 9.43 108 HIS A C 1
ATOM 891 O O . HIS A 1 108 ? 36.161 23.589 21.629 1.00 11.48 108 HIS A O 1
ATOM 898 N N . MET A 1 109 ? 36.508 25.184 20.088 1.00 8.58 109 MET A N 1
ATOM 899 C CA . MET A 1 109 ? 37.265 24.365 19.190 1.00 8.30 109 MET A CA 1
ATOM 900 C C . MET A 1 109 ? 38.717 24.818 19.201 1.00 8.11 109 MET A C 1
ATOM 901 O O . MET A 1 109 ? 38.956 26.025 19.108 1.00 9.28 109 MET A O 1
ATOM 906 N N . VAL A 1 110 ? 39.664 23.901 19.275 1.00 8.36 110 VAL A N 1
ATOM 907 C CA . VAL A 1 110 ? 41.068 24.224 19.124 1.00 7.80 110 VAL A CA 1
ATOM 908 C C . VAL A 1 110 ? 41.541 23.497 17.857 1.00 8.14 110 VAL A C 1
ATOM 909 O O . VAL A 1 110 ? 41.569 22.272 17.826 1.00 9.85 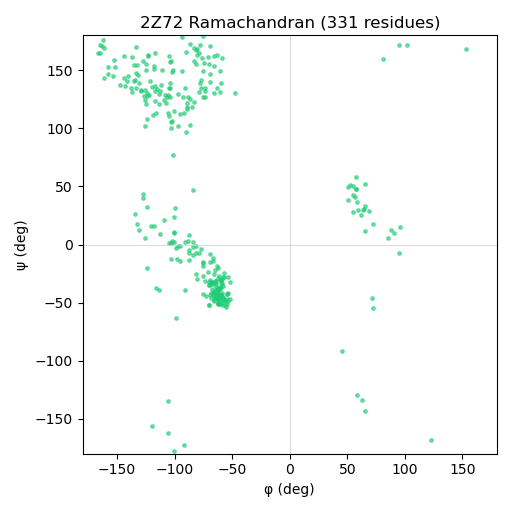110 VAL A O 1
ATOM 913 N N . MET A 1 111 ? 41.875 24.265 16.844 1.00 7.90 111 MET A N 1
ATOM 914 C CA . MET A 1 111 ? 42.510 23.690 15.647 1.00 7.74 111 MET A CA 1
ATOM 915 C C . MET A 1 111 ? 43.983 24.025 15.734 1.00 7.69 111 MET A C 1
ATOM 916 O O . MET A 1 111 ? 44.379 25.175 15.576 1.00 7.98 111 MET A O 1
ATOM 921 N N . THR A 1 112 ? 44.790 23.027 16.057 1.00 8.48 112 THR A N 1
ATOM 922 C CA . THR A 1 112 ? 46.194 23.254 16.425 1.00 8.56 112 THR A CA 1
ATOM 923 C C . THR A 1 112 ? 47.125 23.367 15.226 1.00 8.21 112 THR A C 1
ATOM 924 O O . THR A 1 112 ? 48.210 22.760 15.234 1.00 10.39 112 THR A O 1
ATOM 928 N N . GLY A 1 113 ? 46.739 24.166 14.223 1.00 7.85 113 GLY A N 1
ATOM 929 C CA . GLY A 1 113 ? 47.649 24.511 13.132 1.00 8.84 113 GLY A CA 1
ATOM 930 C C . GLY A 1 113 ? 47.551 23.654 11.880 1.00 7.84 113 GLY A C 1
ATOM 931 O O . GLY A 1 113 ? 46.847 22.656 11.793 1.00 8.27 113 GLY A O 1
ATOM 932 N N . ASP A 1 114 ? 48.277 24.128 10.881 1.00 8.02 114 ASP A N 1
ATOM 933 C CA . ASP A 1 114 ? 48.520 23.423 9.605 1.00 7.72 114 ASP A CA 1
ATOM 934 C C . ASP A 1 114 ? 47.290 23.223 8.774 1.00 8.36 114 ASP A C 1
ATOM 935 O O . ASP A 1 114 ? 46.982 22.158 8.243 1.00 8.50 114 ASP A O 1
ATOM 940 N N . ILE A 1 115 ? 46.578 24.361 8.547 1.00 8.17 115 ILE A N 1
ATOM 941 C CA . ILE A 1 115 ? 45.623 24.478 7.459 1.00 8.02 115 ILE A CA 1
ATOM 942 C C . ILE A 1 115 ? 46.319 24.463 6.113 1.00 7.81 115 ILE A C 1
ATOM 943 O O . ILE A 1 115 ? 45.896 23.810 5.165 1.00 8.77 115 ILE A O 1
ATOM 948 N N . PHE A 1 116 ? 47.404 25.235 6.003 1.00 8.52 116 PHE A N 1
ATOM 949 C CA . PHE A 1 116 ? 48.122 25.364 4.729 1.00 8.31 116 PHE A CA 1
ATOM 950 C C . PHE A 1 116 ? 48.861 24.076 4.334 1.00 9.25 116 PHE A C 1
ATOM 951 O O . PHE A 1 116 ? 49.244 23.266 5.164 1.00 9.33 116 PHE A O 1
ATOM 959 N N . ASP A 1 117 ? 49.056 23.995 3.025 1.00 9.25 117 ASP A N 1
ATOM 960 C CA . ASP A 1 117 ? 50.006 23.157 2.295 1.00 9.62 117 ASP A CA 1
ATOM 961 C C . ASP A 1 117 ? 49.512 21.733 2.111 1.00 9.48 117 ASP A C 1
ATOM 962 O O . ASP A 1 117 ? 48.618 21.235 2.791 1.00 9.70 117 ASP A O 1
ATOM 967 N N . ARG A 1 118 ? 50.132 21.115 1.107 1.00 9.95 118 ARG A N 1
ATOM 968 C CA . ARG A 1 118 ? 49.892 19.785 0.575 1.00 10.07 118 ARG A CA 1
ATOM 969 C C . ARG A 1 118 ? 48.596 19.709 -0.205 1.00 10.42 118 ARG A C 1
ATOM 970 O O . ARG A 1 118 ? 48.575 19.264 -1.361 1.00 12.39 118 ARG A O 1
ATOM 985 N N . GLY A 1 119 ? 47.481 20.097 0.380 1.00 9.66 119 GLY A N 1
ATOM 986 C CA . GLY A 1 119 ? 46.180 19.904 -0.237 1.00 9.81 119 GLY A CA 1
ATOM 987 C C . GLY A 1 119 ? 45.758 21.016 -1.168 1.00 8.93 119 GLY A C 1
ATOM 988 O O . GLY A 1 119 ? 46.395 22.039 -1.308 1.00 9.98 119 GLY A O 1
ATOM 989 N N . HIS A 1 120 ? 44.649 20.743 -1.830 1.00 9.39 120 HIS A N 1
ATOM 990 C CA . HIS A 1 120 ? 44.109 21.493 -2.936 1.00 8.87 120 HIS A CA 1
ATOM 991 C C . HIS A 1 120 ? 42.940 22.390 -2.632 1.00 8.26 120 HIS A C 1
ATOM 992 O O . HIS A 1 120 ? 42.427 23.033 -3.547 1.00 8.88 120 HIS A O 1
ATOM 999 N N . GLN A 1 121 ? 42.518 22.446 -1.368 1.00 8.38 121 GLN A N 1
ATOM 1000 C CA . GLN A 1 121 ? 41.360 23.222 -0.952 1.00 8.30 121 GLN A CA 1
ATOM 1001 C C . GLN A 1 121 ? 41.719 24.138 0.191 1.00 8.23 121 GLN A C 1
ATOM 1002 O O . GLN A 1 121 ? 40.948 24.360 1.147 1.00 8.64 121 GLN A O 1
ATOM 1013 N N . VAL A 1 122 ? 42.889 24.791 0.086 1.00 8.27 122 VAL A N 1
ATOM 1014 C CA . VAL A 1 122 ? 43.361 25.663 1.184 1.00 7.83 122 VAL A CA 1
ATOM 1015 C C . VAL A 1 122 ? 42.437 26.799 1.438 1.00 7.28 122 VAL A C 1
ATOM 1016 O O . VAL A 1 122 ? 42.100 27.107 2.597 1.00 7.93 122 VAL A O 1
ATOM 1020 N N . ASN A 1 123 ? 42.023 27.564 0.424 1.00 7.90 123 ASN A N 1
ATOM 1021 C CA . ASN A 1 123 ? 41.166 28.692 0.664 1.00 8.01 123 ASN A CA 1
ATOM 1022 C C . ASN A 1 123 ? 39.795 28.301 1.144 1.00 7.84 123 ASN A C 1
ATOM 1023 O O . ASN A 1 123 ? 39.177 29.068 1.919 1.00 8.06 123 ASN A O 1
ATOM 1028 N N . GLU A 1 124 ? 39.261 27.179 0.727 1.00 8.06 124 GLU A N 1
ATOM 1029 C CA . GLU A 1 124 ? 38.012 26.659 1.248 1.00 8.23 124 GLU A CA 1
ATOM 1030 C C . GLU A 1 124 ? 38.145 26.464 2.761 1.00 7.83 124 GLU A C 1
ATOM 1031 O O . GLU A 1 124 ? 37.249 26.834 3.501 1.00 8.18 124 GLU A O 1
ATOM 1037 N N . VAL A 1 125 ? 39.221 25.842 3.207 1.00 7.54 125 VAL A N 1
ATOM 1038 C CA . VAL A 1 125 ? 39.431 25.670 4.635 1.00 7.53 125 VAL A CA 1
ATOM 1039 C C . VAL A 1 125 ? 39.552 26.984 5.329 1.00 7.14 125 VAL A C 1
ATOM 1040 O O . VAL A 1 125 ? 38.929 27.213 6.401 1.00 8.04 125 VAL A O 1
ATOM 1044 N N . LEU A 1 126 ? 40.355 27.910 4.793 1.00 7.67 126 LEU A N 1
ATOM 1045 C CA . LEU A 1 126 ? 40.564 29.180 5.470 1.00 7.96 126 LEU A CA 1
ATOM 1046 C C . LEU A 1 126 ? 39.282 29.946 5.647 1.00 7.55 126 LEU A C 1
ATOM 1047 O O . LEU A 1 126 ? 38.954 30.432 6.747 1.00 8.01 126 LEU A O 1
ATOM 1052 N N . TRP A 1 127 ? 38.506 30.093 4.566 1.00 7.78 127 TRP A N 1
ATOM 1053 C CA . TRP A 1 127 ? 37.284 30.890 4.676 1.00 7.83 127 TRP A CA 1
ATOM 1054 C C . TRP A 1 127 ? 36.238 30.187 5.530 1.00 8.27 127 TRP A C 1
ATOM 1055 O O . TRP A 1 127 ? 35.432 30.871 6.172 1.00 8.78 127 TRP A O 1
ATOM 1066 N N . PHE A 1 128 ? 36.190 28.868 5.510 1.00 7.95 128 PHE A N 1
ATOM 1067 C CA . PHE A 1 128 ? 35.316 28.139 6.375 1.00 8.50 128 PHE A CA 1
ATOM 1068 C C . PHE A 1 128 ? 35.692 28.414 7.827 1.00 7.73 128 PHE A C 1
ATOM 1069 O O . PHE A 1 128 ? 34.801 28.675 8.651 1.00 8.52 128 PHE A O 1
ATOM 1077 N N . MET A 1 129 ? 36.963 28.347 8.150 1.00 8.12 129 MET A N 1
ATOM 1078 C CA . MET A 1 129 ? 37.395 28.567 9.547 1.00 7.82 129 MET A CA 1
ATOM 1079 C C . MET A 1 129 ? 37.177 30.005 9.972 1.00 7.92 129 MET A C 1
ATOM 1080 O O . MET A 1 129 ? 36.887 30.229 11.159 1.00 8.67 129 MET A O 1
ATOM 1085 N N . TYR A 1 130 ? 37.306 30.963 9.058 1.00 7.97 130 TYR A N 1
ATOM 1086 C CA . TYR A 1 130 ? 37.024 32.368 9.355 1.00 7.79 130 TYR A CA 1
ATOM 1087 C C . TYR A 1 130 ? 35.550 32.513 9.736 1.00 7.94 130 TYR A C 1
ATOM 1088 O O . TYR A 1 130 ? 35.176 33.112 10.738 1.00 8.41 130 TYR A O 1
ATOM 1097 N N . GLN A 1 131 ? 34.660 31.968 8.895 1.00 8.45 131 GLN A N 1
ATOM 1098 C CA . GLN A 1 131 ? 33.235 32.019 9.195 1.00 9.40 131 GLN A CA 1
ATOM 1099 C C . GLN A 1 131 ? 32.948 31.303 10.518 1.00 8.76 131 GLN A C 1
ATOM 1100 O O . GLN A 1 131 ? 32.169 31.811 11.342 1.00 8.93 131 GLN A O 1
ATOM 1106 N N . LEU A 1 132 ? 33.555 30.144 10.750 1.00 9.41 132 LEU A N 1
ATOM 1107 C CA . LEU A 1 132 ? 33.271 29.394 11.984 1.00 8.46 132 LEU A CA 1
ATOM 1108 C C . LEU A 1 132 ? 33.711 30.199 13.180 1.00 8.74 132 LEU A C 1
ATOM 1109 O O . LEU A 1 132 ? 33.047 30.164 14.248 1.00 9.07 132 LEU A O 1
ATOM 1118 N N . ASP A 1 133 ? 34.839 30.899 13.086 1.00 7.98 133 ASP A N 1
ATOM 1119 C CA . ASP A 1 133 ? 35.338 31.764 14.167 1.00 8.00 133 ASP A CA 1
ATOM 1120 C C . ASP A 1 133 ? 34.261 32.750 14.553 1.00 8.54 133 ASP A C 1
ATOM 1121 O O . ASP A 1 133 ? 33.897 32.912 15.738 1.00 8.70 133 ASP A O 1
ATOM 1126 N N . GLN A 1 134 ? 33.682 33.471 13.584 1.00 8.05 134 GLN A N 1
ATOM 1127 C CA . GLN A 1 134 ? 32.639 34.425 13.846 1.00 8.70 134 GLN A CA 1
ATOM 1128 C C . GLN A 1 134 ? 31.391 33.752 14.405 1.00 8.74 134 GLN A C 1
ATOM 1129 O O . GLN A 1 134 ? 30.803 34.253 15.379 1.00 9.35 134 GLN A O 1
ATOM 1135 N N . GLN A 1 135 ? 30.965 32.639 13.811 1.00 8.63 135 GLN A N 1
ATOM 1136 C CA . GLN A 1 135 ? 29.773 31.982 14.281 1.00 8.93 135 GLN A CA 1
ATOM 1137 C C . GLN A 1 135 ? 29.907 31.466 15.730 1.00 8.99 135 GLN A C 1
ATOM 1138 O O . GLN A 1 135 ? 28.946 31.551 16.493 1.00 9.96 135 GLN A O 1
ATOM 1144 N N . ALA A 1 136 ? 31.087 30.936 16.050 1.00 8.45 136 ALA A N 1
ATOM 1145 C CA . ALA A 1 136 ? 31.321 30.435 17.402 1.00 8.73 136 ALA A CA 1
ATOM 1146 C C . ALA A 1 136 ? 31.197 31.613 18.391 1.00 9.67 136 ALA A C 1
ATOM 1147 O O . ALA A 1 136 ? 30.520 31.497 19.400 1.00 10.42 136 ALA A O 1
ATOM 1149 N N . ARG A 1 137 ? 31.825 32.729 18.064 1.00 9.59 137 ARG A N 1
ATOM 1150 C CA . ARG A 1 137 ? 31.723 33.900 18.922 1.00 10.75 137 ARG A CA 1
ATOM 1151 C C . ARG A 1 137 ? 30.297 34.322 19.109 1.00 11.26 137 ARG A C 1
ATOM 1152 O O . ARG A 1 137 ? 29.868 34.630 20.220 1.00 12.36 137 ARG A O 1
ATOM 1160 N N . ASP A 1 138 ? 29.516 34.366 18.030 1.00 10.89 138 ASP A N 1
ATOM 1161 C CA . ASP A 1 138 ? 28.107 34.762 18.130 1.00 12.01 138 ASP A CA 1
ATOM 1162 C C . ASP A 1 138 ? 27.330 33.831 19.019 1.00 12.77 138 ASP A C 1
ATOM 1163 O O . ASP A 1 138 ? 26.331 34.273 19.619 1.00 16.87 138 ASP A O 1
ATOM 1168 N N . ALA A 1 139 ? 27.672 32.561 19.110 1.00 11.45 139 ALA A N 1
ATOM 1169 C CA . ALA A 1 139 ? 27.039 31.570 19.976 1.00 11.92 139 ALA A CA 1
ATOM 1170 C C . ALA A 1 139 ? 27.595 31.599 21.386 1.00 11.80 139 ALA A C 1
ATOM 1171 O O . ALA A 1 139 ? 27.104 30.798 22.217 1.00 14.65 139 ALA A O 1
ATOM 1173 N N . GLY A 1 140 ? 28.578 32.431 21.695 1.00 11.72 140 GLY A N 1
ATOM 1174 C CA . GLY A 1 140 ? 29.151 32.332 23.027 1.00 12.49 140 GLY A CA 1
ATOM 1175 C C . GLY A 1 140 ? 30.250 31.316 23.235 1.00 10.77 140 GLY A C 1
ATOM 1176 O O . GLY A 1 140 ? 30.685 31.108 24.349 1.00 12.27 140 GLY A O 1
ATOM 1177 N N . GLY A 1 141 ? 30.682 30.684 22.138 1.00 10.66 141 GLY A N 1
ATOM 1178 C CA . GLY A 1 141 ? 31.805 29.765 22.125 1.00 10.25 141 GLY A CA 1
ATOM 1179 C C . GLY A 1 141 ? 33.007 30.437 21.475 1.00 9.71 141 GLY A C 1
ATOM 1180 O O . GLY A 1 141 ? 33.077 31.660 21.330 1.00 10.37 141 GLY A O 1
ATOM 1181 N N . MET A 1 142 ? 33.953 29.588 21.071 1.00 9.03 142 MET A N 1
ATOM 1182 C CA . MET A 1 142 ? 35.166 30.114 20.476 1.00 8.60 142 MET A CA 1
ATOM 1183 C C . MET A 1 142 ? 35.787 29.107 19.537 1.00 8.75 142 MET A C 1
ATOM 1184 O O . MET A 1 142 ? 35.803 27.905 19.853 1.00 9.80 142 MET A O 1
ATOM 1193 N N . VAL A 1 143 ? 36.390 29.615 18.441 1.00 8.94 143 VAL A N 1
ATOM 1194 C CA . VAL A 1 143 ? 37.380 28.855 17.715 1.00 8.05 143 VAL A CA 1
ATOM 1195 C C . VAL A 1 143 ? 38.740 29.459 18.019 1.00 7.82 143 VAL A C 1
ATOM 1196 O O . VAL A 1 143 ? 38.962 30.665 17.868 1.00 8.79 143 VAL A O 1
ATOM 1200 N N . HIS A 1 144 ? 39.647 28.608 18.455 1.00 7.85 144 HIS A N 1
ATOM 1201 C CA . HIS A 1 144 ? 41.046 28.907 18.634 1.00 7.79 144 HIS A CA 1
ATOM 1202 C C . HIS A 1 144 ? 41.786 28.287 17.458 1.00 8.13 144 HIS A C 1
ATOM 1203 O O . HIS A 1 144 ? 42.042 27.093 17.423 1.00 8.73 144 HIS A O 1
ATOM 1210 N N . LEU A 1 145 ? 42.118 29.137 16.458 1.00 7.57 145 LEU A N 1
ATOM 1211 C CA . LEU A 1 145 ? 42.962 28.662 15.373 1.00 7.94 145 LEU A CA 1
ATOM 1212 C C . LEU A 1 145 ? 44.393 28.973 15.772 1.00 7.34 145 LEU A C 1
ATOM 1213 O O . LEU A 1 145 ? 44.741 30.154 15.898 1.00 8.22 145 LEU A O 1
ATOM 1218 N N . LEU A 1 146 ? 45.199 27.949 16.020 1.00 7.71 146 LEU A N 1
ATOM 1219 C CA . LEU A 1 146 ? 46.576 28.154 16.389 1.00 7.74 146 LEU A CA 1
ATOM 1220 C C . LEU A 1 146 ? 47.450 28.101 15.149 1.00 7.65 146 LEU A C 1
ATOM 1221 O O . LEU A 1 146 ? 47.181 27.376 14.169 1.00 8.66 146 LEU A O 1
ATOM 1226 N N . MET A 1 147 ? 48.542 28.856 15.177 1.00 7.90 147 MET A N 1
ATOM 1227 C CA . MET A 1 147 ? 49.552 28.793 14.115 1.00 7.25 147 MET A CA 1
ATOM 1228 C C . MET A 1 147 ? 50.386 27.536 14.183 1.00 7.53 147 MET A C 1
ATOM 1229 O O . MET A 1 147 ? 50.944 27.193 15.222 1.00 9.15 147 MET A O 1
ATOM 1238 N N . GLY A 1 148 ? 50.451 26.820 13.066 1.00 7.92 148 GLY A N 1
ATOM 1239 C CA . GLY A 1 148 ? 51.354 25.704 12.926 1.00 8.03 148 GLY A CA 1
ATOM 1240 C C . GLY A 1 148 ? 52.573 26.037 12.171 1.00 7.46 148 GLY A C 1
ATOM 1241 O O . GLY A 1 148 ? 52.794 27.192 11.724 1.00 8.35 148 GLY A O 1
ATOM 1242 N N . ASN A 1 149 ? 53.456 25.046 11.944 1.00 8.29 149 ASN A N 1
ATOM 1243 C CA . ASN A 1 149 ? 54.657 25.346 11.191 1.00 8.18 149 ASN A CA 1
ATOM 1244 C C . ASN A 1 149 ? 54.346 25.739 9.746 1.00 7.95 149 ASN A C 1
ATOM 1245 O O . ASN A 1 149 ? 55.084 26.602 9.232 1.00 9.28 149 ASN A O 1
ATOM 1250 N N . HIS A 1 150 ? 53.308 25.173 9.149 1.00 8.31 150 HIS A N 1
ATOM 1251 C CA . HIS A 1 150 ? 53.032 25.602 7.762 1.00 7.98 150 HIS A CA 1
ATOM 1252 C C . HIS A 1 150 ? 52.439 26.985 7.671 1.00 7.91 150 HIS A C 1
ATOM 1253 O O . HIS A 1 150 ? 52.706 27.690 6.679 1.00 8.63 150 HIS A O 1
ATOM 1260 N N . GLU A 1 151 ? 51.658 27.474 8.632 1.00 8.12 151 GLU A N 1
ATOM 1261 C CA . GLU A 1 151 ? 51.282 28.877 8.638 1.00 7.97 151 GLU A CA 1
ATOM 1262 C C . GLU A 1 151 ? 52.510 29.769 8.669 1.00 7.67 151 GLU A C 1
ATOM 1263 O O . GLU A 1 151 ? 52.596 30.766 7.967 1.00 8.69 151 GLU A O 1
ATOM 1269 N N . GLN A 1 152 ? 53.470 29.421 9.562 1.00 8.10 152 GLN A N 1
ATOM 1270 C CA . GLN A 1 152 ? 54.667 30.218 9.679 1.00 8.26 152 GLN A CA 1
ATOM 1271 C C . GLN A 1 152 ? 55.501 30.196 8.388 1.00 8.65 152 GLN A C 1
ATOM 1272 O O . GLN A 1 152 ? 55.978 31.226 7.898 1.00 9.25 152 GLN A O 1
ATOM 1278 N N . MET A 1 153 ? 55.624 29.016 7.811 1.00 9.56 153 MET A N 1
ATOM 1279 C CA . MET A 1 153 ? 56.388 28.873 6.566 1.00 10.18 153 MET A CA 1
ATOM 1280 C C . MET A 1 153 ? 55.771 29.708 5.449 1.00 9.05 153 MET A C 1
ATOM 1281 O O . MET A 1 153 ? 56.432 30.519 4.816 1.00 10.90 153 MET A O 1
ATOM 1290 N N . VAL A 1 154 ? 54.460 29.559 5.212 1.00 9.07 154 VAL A N 1
ATOM 1291 C CA . VAL A 1 154 ? 53.793 30.287 4.149 1.00 9.25 154 VAL A CA 1
ATOM 1292 C C . VAL A 1 154 ? 53.942 31.765 4.363 1.00 9.57 154 VAL A C 1
ATOM 1293 O O . VAL A 1 154 ? 54.308 32.519 3.444 1.00 10.76 154 VAL A O 1
ATOM 1297 N N . LEU A 1 155 ? 53.610 32.259 5.552 1.00 8.84 155 LEU A N 1
ATOM 1298 C CA . LEU A 1 155 ? 53.608 33.688 5.769 1.00 8.89 155 LEU A CA 1
ATOM 1299 C C . LEU A 1 155 ? 55.040 34.232 5.611 1.00 9.07 155 LEU A C 1
ATOM 1300 O O . LEU A 1 155 ? 55.193 35.373 5.151 1.00 10.83 155 LEU A O 1
ATOM 1305 N N . GLY A 1 156 ? 56.032 33.428 5.953 1.00 9.74 156 GLY A N 1
ATOM 1306 C CA . GLY A 1 156 ? 57.415 33.841 5.858 1.00 11.44 156 GLY A CA 1
ATOM 1307 C C . GLY A 1 156 ? 58.094 33.614 4.526 1.00 13.46 156 GLY A C 1
ATOM 1308 O O . GLY A 1 156 ? 59.270 34.015 4.408 1.00 18.05 156 GLY A O 1
ATOM 1309 N N . GLY A 1 157 ? 57.437 32.976 3.576 1.00 12.54 157 GLY A N 1
ATOM 1310 C CA . GLY A 1 157 ? 58.082 32.761 2.293 1.00 14.24 157 GLY A CA 1
ATOM 1311 C C . GLY A 1 157 ? 58.768 31.444 2.084 1.00 14.96 157 GLY A C 1
ATOM 1312 O O . GLY A 1 157 ? 59.536 31.336 1.092 1.00 17.06 157 GLY A O 1
ATOM 1313 N N . ASP A 1 158 ? 58.505 30.457 2.927 1.00 12.67 158 ASP A N 1
ATOM 1314 C CA . ASP A 1 158 ? 58.997 29.090 2.699 1.00 13.36 158 ASP A CA 1
ATOM 1315 C C . ASP A 1 158 ? 57.874 28.331 2.050 1.00 13.70 158 ASP A C 1
ATOM 1316 O O . ASP A 1 158 ? 56.901 27.908 2.716 1.00 12.30 158 ASP A O 1
ATOM 1321 N N . LEU A 1 159 ? 58.004 28.173 0.713 1.00 13.81 159 LEU A N 1
ATOM 1322 C CA . LEU A 1 159 ? 56.899 27.706 -0.102 1.00 13.03 159 LEU A CA 1
ATOM 1323 C C . LEU A 1 159 ? 57.098 26.307 -0.627 1.00 14.00 159 LEU A C 1
ATOM 1324 O O . LEU A 1 159 ? 56.445 25.879 -1.621 1.00 17.07 159 LEU A O 1
ATOM 1329 N N . ARG A 1 160 ? 57.968 25.545 0.024 1.00 13.75 160 ARG A N 1
ATOM 1330 C CA . ARG A 1 160 ? 58.299 24.200 -0.453 1.00 14.00 160 ARG A CA 1
ATOM 1331 C C . ARG A 1 160 ? 57.110 23.272 -0.574 1.00 13.44 160 ARG A C 1
ATOM 1332 O O . ARG A 1 160 ? 57.198 22.327 -1.377 1.00 18.10 160 ARG A O 1
ATOM 1340 N N . TYR A 1 161 ? 56.058 23.463 0.215 1.00 13.45 161 TYR A N 1
ATOM 1341 C CA . TYR A 1 161 ? 54.991 22.499 0.360 1.00 12.61 161 TYR A CA 1
ATOM 1342 C C . TYR A 1 161 ? 53.655 22.961 -0.195 1.00 11.29 161 TYR A C 1
ATOM 1343 O O . TYR A 1 161 ? 52.612 22.273 -0.047 1.00 12.41 161 TYR A O 1
ATOM 1352 N N . VAL A 1 162 ? 53.620 24.066 -0.902 1.00 10.69 162 VAL A N 1
ATOM 1353 C CA . VAL A 1 162 ? 52.421 24.608 -1.513 1.00 10.15 162 VAL A CA 1
ATOM 1354 C C . VAL A 1 162 ? 52.019 23.771 -2.723 1.00 10.32 162 VAL A C 1
ATOM 1355 O O . VAL A 1 162 ? 52.840 23.482 -3.590 1.00 11.15 162 VAL A O 1
ATOM 1359 N N . HIS A 1 163 ? 50.739 23.396 -2.824 1.00 9.68 163 HIS A N 1
ATOM 1360 C CA . HIS A 1 163 ? 50.252 22.645 -3.965 1.00 9.57 163 HIS A CA 1
ATOM 1361 C C . HIS A 1 163 ? 50.484 23.443 -5.237 1.00 10.14 163 HIS A C 1
ATOM 1362 O O . HIS A 1 163 ? 50.279 24.657 -5.328 1.00 10.39 163 HIS A O 1
ATOM 1369 N N . GLN A 1 164 ? 50.916 22.677 -6.284 1.00 10.60 164 GLN A N 1
ATOM 1370 C CA . GLN A 1 164 ? 51.230 23.269 -7.603 1.00 9.63 164 GLN A CA 1
ATOM 1371 C C . GLN A 1 164 ? 50.169 24.072 -8.175 1.00 10.15 164 GLN A C 1
ATOM 1372 O O . GLN A 1 164 ? 50.301 25.019 -8.954 1.00 11.38 164 GLN A O 1
ATOM 1378 N N . ARG A 1 165 ? 48.926 23.861 -7.915 1.00 9.54 165 ARG A N 1
ATOM 1379 C CA . ARG A 1 165 ? 47.696 24.486 -8.407 1.00 10.06 165 ARG A CA 1
ATOM 1380 C C . ARG A 1 165 ? 47.731 25.970 -8.086 1.00 10.02 165 ARG A C 1
ATOM 1381 O O . ARG A 1 165 ? 47.108 26.757 -8.810 1.00 10.85 165 ARG A O 1
ATOM 1389 N N . TYR A 1 166 ? 48.404 26.359 -7.007 1.00 9.68 166 TYR A N 1
ATOM 1390 C CA . TYR A 1 166 ? 48.409 27.754 -6.575 1.00 9.21 166 TYR A CA 1
ATOM 1391 C C . TYR A 1 166 ? 49.337 28.593 -7.426 1.00 9.25 166 TYR A C 1
ATOM 1392 O O . TYR A 1 166 ? 49.371 29.816 -7.287 1.00 10.23 166 TYR A O 1
ATOM 1401 N N . ASP A 1 167 ? 50.040 27.938 -8.352 1.00 9.83 167 ASP A N 1
ATOM 1402 C CA . ASP A 1 167 ? 50.814 28.760 -9.319 1.00 9.93 167 ASP A CA 1
ATOM 1403 C C . ASP A 1 167 ? 49.890 29.585 -10.237 1.00 10.83 167 ASP A C 1
ATOM 1404 O O . ASP A 1 167 ? 50.323 30.583 -10.787 1.00 12.29 167 ASP A O 1
ATOM 1409 N N . ILE A 1 168 ? 48.663 29.140 -10.440 1.00 10.54 168 ILE A N 1
ATOM 1410 C CA . ILE A 1 168 ? 47.724 29.920 -11.221 1.00 12.27 168 ILE A CA 1
ATOM 1411 C C . ILE A 1 168 ? 47.467 31.242 -10.524 1.00 11.23 168 ILE A C 1
ATOM 1412 O O . ILE A 1 168 ? 47.606 32.350 -11.074 1.00 11.35 168 ILE A O 1
ATOM 1417 N N . ALA A 1 169 ? 47.119 31.200 -9.226 1.00 10.57 169 ALA A N 1
ATOM 1418 C CA . ALA A 1 169 ? 46.838 32.419 -8.478 1.00 10.20 169 ALA A CA 1
ATOM 1419 C C . ALA A 1 169 ? 48.066 33.303 -8.425 1.00 10.08 169 ALA A C 1
ATOM 1420 O O . ALA A 1 169 ? 47.941 34.527 -8.606 1.00 11.21 169 ALA A O 1
ATOM 1422 N N . THR A 1 170 ? 49.246 32.758 -8.161 1.00 10.64 170 THR A N 1
ATOM 1423 C CA . THR A 1 170 ? 50.416 33.632 -8.057 1.00 10.65 170 THR A CA 1
ATOM 1424 C C . THR A 1 170 ? 50.763 34.278 -9.384 1.00 11.32 170 THR A C 1
ATOM 1425 O O . THR A 1 170 ? 51.207 35.421 -9.420 1.00 12.84 170 THR A O 1
ATOM 1429 N N . THR A 1 171 ? 50.551 33.567 -10.482 1.00 11.74 171 T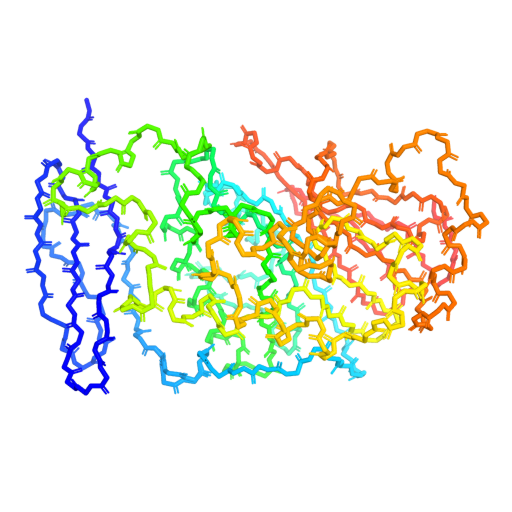HR A N 1
ATOM 1430 C CA . THR A 1 171 ? 50.801 34.170 -11.830 1.00 13.24 171 THR A CA 1
ATOM 1431 C C . THR A 1 171 ? 49.758 35.224 -12.097 1.00 12.27 171 THR A C 1
ATOM 1432 O O . THR A 1 171 ? 50.088 36.366 -12.473 1.00 14.64 171 THR A O 1
ATOM 1436 N N . LEU A 1 172 ? 48.474 34.918 -11.951 1.00 12.42 172 LEU A N 1
ATOM 1437 C CA . LEU A 1 172 ? 47.412 35.848 -12.354 1.00 12.26 172 LEU A CA 1
ATOM 1438 C C . LEU A 1 172 ? 47.304 37.070 -11.478 1.00 13.19 172 LEU A C 1
ATOM 1439 O O . LEU A 1 172 ? 47.052 38.152 -11.979 1.00 14.75 172 LEU A O 1
ATOM 1444 N N . ILE A 1 173 ? 47.557 36.893 -10.199 1.00 12.08 173 ILE A N 1
ATOM 1445 C CA . ILE A 1 173 ? 47.564 38.022 -9.247 1.00 12.81 173 ILE A CA 1
ATOM 1446 C C . ILE A 1 173 ? 48.926 38.675 -9.173 1.00 14.56 173 ILE A C 1
ATOM 1447 O O . ILE A 1 173 ? 49.164 39.739 -8.528 1.00 16.20 173 ILE A O 1
ATOM 1452 N N . ASN A 1 174 ? 49.889 38.053 -9.841 1.00 14.20 174 ASN A N 1
ATOM 1453 C CA . ASN A 1 174 ? 51.206 38.589 -9.987 1.00 16.60 174 ASN A CA 1
ATOM 1454 C C . ASN A 1 174 ? 51.907 38.939 -8.688 1.00 14.57 174 ASN A C 1
ATOM 1455 O O . ASN A 1 174 ? 52.455 40.018 -8.478 1.00 19.90 174 ASN A O 1
ATOM 1460 N N . ARG A 1 175 ? 51.896 37.964 -7.786 1.00 12.70 175 ARG A N 1
ATOM 1461 C CA . ARG A 1 175 ? 52.650 38.080 -6.546 1.00 14.83 175 ARG A CA 1
ATOM 1462 C C . ARG A 1 175 ? 52.905 36.690 -6.015 1.00 12.02 175 ARG A C 1
ATOM 1463 O O . ARG A 1 175 ? 52.111 35.772 -6.291 1.00 12.13 175 ARG A O 1
ATOM 1471 N N . PRO A 1 176 ? 53.987 36.577 -5.266 1.00 11.81 176 PRO A N 1
ATOM 1472 C CA . PRO A 1 176 ? 54.333 35.248 -4.746 1.00 11.83 176 PRO A CA 1
ATOM 1473 C C . PRO A 1 176 ? 53.370 34.798 -3.669 1.00 11.02 176 PRO A C 1
ATOM 1474 O O . PRO A 1 176 ? 52.609 35.578 -3.065 1.00 10.47 176 PRO A O 1
ATOM 1478 N N . TYR A 1 177 ? 53.312 33.491 -3.376 1.00 9.95 177 TYR A N 1
ATOM 1479 C CA . TYR A 1 177 ? 52.267 32.936 -2.556 1.00 9.90 177 TYR A CA 1
ATOM 1480 C C . TYR A 1 177 ? 52.241 33.531 -1.153 1.00 9.27 177 TYR A C 1
ATOM 1481 O O . TYR A 1 177 ? 51.173 33.752 -0.594 1.00 9.28 177 TYR A O 1
ATOM 1490 N N . ASN A 1 178 ? 53.399 33.811 -0.586 1.00 9.81 178 ASN A N 1
ATOM 1491 C CA . ASN A 1 178 ? 53.425 34.480 0.729 1.00 10.06 178 ASN A CA 1
ATOM 1492 C C . ASN A 1 178 ? 52.723 35.813 0.688 1.00 10.19 178 ASN A C 1
ATOM 1493 O O . ASN A 1 178 ? 52.140 36.237 1.714 1.00 10.51 178 ASN A O 1
ATOM 1498 N N . LYS A 1 179 ? 52.780 36.516 -0.407 1.00 10.68 179 LYS A N 1
ATOM 1499 C CA . LYS A 1 179 ? 52.136 37.838 -0.527 1.00 11.88 179 LYS A CA 1
ATOM 1500 C C . LYS A 1 179 ? 50.665 37.731 -0.821 1.00 14.30 179 LYS A C 1
ATOM 1501 O O . LYS A 1 179 ? 49.918 38.721 -0.816 1.00 24.67 179 LYS A O 1
ATOM 1507 N N . LEU A 1 180 ? 50.131 36.542 -1.081 1.00 9.74 180 LEU A N 1
ATOM 1508 C CA . LEU A 1 180 ? 48.700 36.335 -1.118 1.00 9.70 180 LEU A CA 1
ATOM 1509 C C . LEU A 1 180 ? 48.110 36.229 0.269 1.00 9.13 180 LEU A C 1
ATOM 1510 O O . LEU A 1 180 ? 46.890 36.224 0.400 1.00 9.80 180 LEU A O 1
ATOM 1515 N N . TYR A 1 181 ? 48.955 36.190 1.271 1.00 8.23 181 TYR A N 1
ATOM 1516 C CA . TYR A 1 181 ? 48.553 36.069 2.696 1.00 8.07 181 TYR A CA 1
ATOM 1517 C C . TYR A 1 181 ? 49.306 37.052 3.568 1.00 8.89 181 TYR A C 1
ATOM 1518 O O . TYR A 1 181 ? 49.502 36.823 4.766 1.00 9.23 181 TYR A O 1
ATOM 1527 N N . SER A 1 182 ? 49.746 38.157 2.972 1.00 9.10 182 SER A N 1
ATOM 1528 C CA . SER A 1 182 ? 50.504 39.189 3.695 1.00 9.77 182 SER A CA 1
ATOM 1529 C C . SER A 1 182 ? 49.607 40.024 4.584 1.00 9.59 182 SER A C 1
ATOM 1530 O O . SER A 1 182 ? 48.376 39.866 4.647 1.00 9.73 182 SER A O 1
ATOM 1535 N N . ALA A 1 183 ? 50.237 40.974 5.289 1.00 10.75 183 ALA A N 1
ATOM 1536 C CA . ALA A 1 183 ? 49.491 41.829 6.206 1.00 10.44 183 ALA A CA 1
ATOM 1537 C C . ALA A 1 183 ? 48.502 42.759 5.555 1.00 10.46 183 ALA A C 1
ATOM 1538 O O . ALA A 1 183 ? 47.675 43.387 6.240 1.00 10.89 183 ALA A O 1
ATOM 1540 N N . ASP A 1 184 ? 48.533 42.912 4.239 1.00 10.74 184 ASP A N 1
ATOM 1541 C CA . ASP A 1 184 ? 47.590 43.702 3.498 1.00 12.08 184 ASP A CA 1
ATOM 1542 C C . ASP A 1 184 ? 46.305 42.924 3.177 1.00 10.45 184 ASP A C 1
ATOM 1543 O O . ASP A 1 184 ? 45.357 43.510 2.656 1.00 11.54 184 ASP A O 1
ATOM 1552 N N . THR A 1 185 ? 46.324 41.626 3.457 1.00 9.25 185 THR A N 1
ATOM 1553 C CA . THR A 1 185 ? 45.238 40.774 3.112 1.00 8.70 185 THR A CA 1
ATOM 1554 C C . THR A 1 185 ? 44.352 40.477 4.315 1.00 8.30 185 THR A C 1
ATOM 1555 O O . THR A 1 185 ? 44.842 40.404 5.470 1.00 9.11 185 THR A O 1
ATOM 1559 N N . GLU A 1 186 ? 43.071 40.256 4.091 1.00 8.27 186 GLU A N 1
ATOM 1560 C CA . GLU A 1 186 ? 42.138 39.898 5.142 1.00 8.28 186 GLU A CA 1
ATOM 1561 C C . GLU A 1 186 ? 42.579 38.651 5.895 1.00 8.72 186 GLU A C 1
ATOM 1562 O O . GLU A 1 186 ? 42.647 38.634 7.141 1.00 8.47 186 GLU A O 1
ATOM 1568 N N . ILE A 1 187 ? 42.868 37.582 5.162 1.00 8.84 187 ILE A N 1
ATOM 1569 C CA . ILE A 1 187 ? 43.305 36.323 5.792 1.00 7.54 187 ILE A CA 1
ATOM 1570 C C . ILE A 1 187 ? 44.621 36.542 6.525 1.00 7.53 187 ILE A C 1
ATOM 1571 O O . ILE A 1 187 ? 44.785 36.020 7.637 1.00 7.97 187 ILE A O 1
ATOM 1576 N N . GLY A 1 188 ? 45.544 37.268 5.939 1.00 7.66 188 GLY A N 1
ATOM 1577 C CA . GLY A 1 188 ? 46.800 37.505 6.590 1.00 7.74 188 GLY A CA 1
ATOM 1578 C C . GLY A 1 188 ? 46.625 38.272 7.858 1.00 7.85 188 GLY A C 1
ATOM 1579 O O . GLY A 1 188 ? 47.364 38.013 8.844 1.00 8.22 188 GLY A O 1
ATOM 1580 N N . GLN A 1 189 ? 45.752 39.261 7.923 1.00 8.53 189 GLN A N 1
ATOM 1581 C CA . GLN A 1 189 ? 45.488 40.040 9.122 1.00 7.72 189 GLN A CA 1
ATOM 1582 C C . GLN A 1 189 ? 44.869 39.140 10.191 1.00 8.34 189 GLN A C 1
ATOM 1583 O O . GLN A 1 189 ? 45.269 39.191 11.381 1.00 9.18 189 GLN A O 1
ATOM 1589 N N . TRP A 1 190 ? 43.912 38.326 9.802 1.00 8.09 190 TRP A N 1
ATOM 1590 C CA . TRP A 1 190 ? 43.280 37.370 10.699 1.00 7.34 190 TRP A CA 1
ATOM 1591 C C . TRP A 1 190 ? 44.301 36.425 11.280 1.00 7.40 190 TRP A C 1
ATOM 1592 O O . TRP A 1 190 ? 44.385 36.226 12.526 1.00 7.54 190 TRP A O 1
ATOM 1603 N N . LEU A 1 191 ? 45.155 35.808 10.471 1.00 7.53 191 LEU A N 1
ATOM 1604 C CA . LEU A 1 191 ? 46.158 34.879 10.961 1.00 7.48 191 LEU A CA 1
ATOM 1605 C C . LEU A 1 191 ? 47.130 35.561 11.897 1.00 7.19 191 LEU A C 1
ATOM 1606 O O . LEU A 1 191 ? 47.552 34.962 12.885 1.00 7.89 191 LEU A O 1
ATOM 1611 N N . ARG A 1 192 ? 47.535 36.803 11.619 1.00 7.69 192 ARG A N 1
ATOM 1612 C CA . ARG A 1 192 ? 48.491 37.527 12.441 1.00 7.54 192 ARG A CA 1
ATOM 1613 C C . ARG A 1 192 ? 47.940 37.922 13.813 1.00 7.72 192 ARG A C 1
ATOM 1614 O O . ARG A 1 192 ? 48.691 38.379 14.646 1.00 8.86 192 ARG A O 1
ATOM 1622 N N . SER A 1 193 ? 46.635 37.726 14.041 1.00 7.52 193 SER A N 1
ATOM 1623 C CA . SER A 1 193 ? 46.027 37.928 15.331 1.00 7.52 193 SER A CA 1
ATOM 1624 C C . SER A 1 193 ? 46.084 36.683 16.231 1.00 7.43 193 SER A C 1
ATOM 1625 O O . SER A 1 193 ? 45.774 36.767 17.408 1.00 8.36 193 SER A O 1
ATOM 1628 N N . LYS A 1 194 ? 46.423 35.535 15.636 1.00 7.55 194 LYS A N 1
ATOM 1629 C CA . LYS A 1 194 ? 46.265 34.264 16.328 1.00 7.35 194 LYS A CA 1
ATOM 1630 C C . LYS A 1 194 ? 47.401 33.945 17.283 1.00 7.20 194 LYS A C 1
ATOM 1631 O O . LYS A 1 194 ? 48.514 34.435 17.180 1.00 7.87 194 LYS A O 1
ATOM 1637 N N . ASN A 1 195 ? 47.029 33.112 18.264 1.00 7.19 195 ASN A N 1
ATOM 1638 C CA . ASN A 1 195 ? 47.967 32.507 19.195 1.00 6.92 195 ASN A CA 1
ATOM 1639 C C . ASN A 1 195 ? 48.624 31.299 18.553 1.00 7.63 195 ASN A C 1
ATOM 1640 O O . ASN A 1 195 ? 48.192 30.746 17.537 1.00 7.96 195 ASN A O 1
ATOM 1645 N N . THR A 1 196 ? 49.680 30.849 19.245 1.00 7.94 196 THR A N 1
ATOM 1646 C CA . THR A 1 196 ? 50.454 29.667 18.886 1.00 7.71 196 THR A CA 1
ATOM 1647 C C . THR A 1 196 ? 50.346 28.592 19.952 1.00 8.16 196 THR A C 1
ATOM 1648 O O . THR A 1 196 ? 50.311 27.403 19.664 1.00 9.23 196 THR A O 1
ATOM 1652 N N . ILE A 1 197 ? 50.312 28.989 21.248 1.00 8.05 197 ILE A N 1
ATOM 1653 C CA . ILE A 1 197 ? 50.193 28.084 22.351 1.00 8.22 197 ILE A CA 1
ATOM 1654 C C . ILE A 1 197 ? 49.064 28.577 23.246 1.00 8.48 197 ILE A C 1
ATOM 1655 O O . ILE A 1 197 ? 49.066 29.757 23.618 1.00 8.58 197 ILE A O 1
ATOM 1660 N N . ILE A 1 198 ? 48.147 27.708 23.651 1.00 8.61 198 ILE A N 1
ATOM 1661 C CA . ILE A 1 198 ? 47.089 28.118 24.591 1.00 8.43 198 ILE A CA 1
ATOM 1662 C C . ILE A 1 198 ? 46.892 27.053 25.657 1.00 8.31 198 ILE A C 1
ATOM 1663 O O . ILE A 1 198 ? 47.287 25.896 25.521 1.00 9.06 198 ILE A O 1
ATOM 1668 N N . LYS A 1 199 ? 46.254 27.490 26.741 1.00 8.61 199 LYS A N 1
ATOM 1669 C CA . LYS A 1 199 ? 45.875 26.630 27.859 1.00 8.95 199 LYS A CA 1
ATOM 1670 C C . LYS A 1 199 ? 44.394 26.783 28.095 1.00 8.97 199 LYS A C 1
ATOM 1671 O O . LYS A 1 199 ? 43.902 27.899 28.223 1.00 9.56 199 LYS A O 1
ATOM 1677 N N . ILE A 1 200 ? 43.655 25.689 28.073 1.00 9.38 200 ILE A N 1
ATOM 1678 C CA . ILE A 1 200 ? 42.251 25.703 28.409 1.00 9.71 200 ILE A CA 1
ATOM 1679 C C . ILE A 1 200 ? 42.060 24.675 29.527 1.00 10.52 200 ILE A C 1
ATOM 1680 O O . ILE A 1 200 ? 42.368 23.502 29.379 1.00 10.92 200 ILE A O 1
ATOM 1685 N N . ASN A 1 201 ? 41.570 25.137 30.666 1.00 11.41 201 ASN A N 1
ATOM 1686 C CA . ASN A 1 201 ? 41.375 24.244 31.835 1.00 11.76 201 ASN A CA 1
ATOM 1687 C C . ASN A 1 201 ? 42.747 23.646 32.153 1.00 11.53 201 ASN A C 1
ATOM 1688 O O . ASN A 1 201 ? 43.714 24.403 32.298 1.00 13.18 201 ASN A O 1
ATOM 1693 N N . ASP A 1 202 ? 42.827 22.335 32.295 1.00 12.83 202 ASP A N 1
ATOM 1694 C CA . ASP A 1 202 ? 44.026 21.620 32.659 1.00 12.80 202 ASP A CA 1
ATOM 1695 C C . ASP A 1 202 ? 44.715 21.009 31.445 1.00 11.52 202 ASP A C 1
ATOM 1696 O O . ASP A 1 202 ? 45.401 20.002 31.564 1.00 13.49 202 ASP A O 1
ATOM 1701 N N . VAL A 1 203 ? 44.593 21.662 30.264 1.00 11.42 203 VAL A N 1
ATOM 1702 C CA . VAL A 1 203 ? 45.150 21.121 29.028 1.00 11.19 203 VAL A CA 1
ATOM 1703 C C . VAL A 1 203 ? 45.909 22.217 28.289 1.00 10.13 203 VAL A C 1
ATOM 1704 O O . VAL A 1 203 ? 45.419 23.351 28.151 1.00 10.35 203 VAL A O 1
ATOM 1708 N N . LEU A 1 204 ? 47.087 21.882 27.809 1.00 9.74 204 LEU A N 1
ATOM 1709 C CA . LEU A 1 204 ? 47.916 22.771 26.962 1.00 9.71 204 LEU A CA 1
ATOM 1710 C C . LEU A 1 204 ? 47.820 22.312 25.517 1.00 9.98 204 LEU A C 1
ATOM 1711 O O . LEU A 1 204 ? 47.884 21.107 25.270 1.00 11.67 204 LEU A O 1
ATOM 1716 N N . TYR A 1 205 ? 47.721 23.254 24.587 1.00 8.85 205 TYR A N 1
ATOM 1717 C CA . TYR A 1 205 ? 47.515 22.972 23.157 1.00 8.52 205 TYR A CA 1
ATOM 1718 C C . TYR A 1 205 ? 48.568 23.747 22.364 1.00 8.86 205 TYR A C 1
ATOM 1719 O O . TYR A 1 205 ? 48.725 24.955 22.513 1.00 8.82 205 TYR A O 1
ATOM 1728 N N . MET A 1 206 ? 49.219 23.065 21.419 1.00 8.65 206 MET A N 1
ATOM 1729 C CA . MET A 1 206 ? 50.082 23.697 20.441 1.00 8.79 206 MET A CA 1
ATOM 1730 C C . MET A 1 206 ? 50.335 22.693 19.313 1.00 8.80 206 MET A C 1
ATOM 1731 O O . MET A 1 206 ? 50.002 21.528 19.383 1.00 9.41 206 MET A O 1
ATOM 1740 N N . HIS A 1 207 ? 50.973 23.208 18.252 1.00 8.53 207 HIS A N 1
ATOM 1741 C CA . HIS A 1 207 ? 51.095 22.375 17.067 1.00 8.15 207 HIS A CA 1
ATOM 1742 C C . HIS A 1 207 ? 52.050 21.197 17.229 1.00 9.28 207 HIS A C 1
ATOM 1743 O O . HIS A 1 207 ? 51.675 20.056 16.915 1.00 10.52 207 HIS A O 1
ATOM 1750 N N . GLY A 1 208 ? 53.269 21.443 17.669 1.00 9.64 208 GLY A N 1
ATOM 1751 C CA . GLY A 1 208 ? 54.328 20.441 17.729 1.00 9.76 208 GLY A CA 1
ATOM 1752 C C . GLY A 1 208 ? 54.501 19.832 19.093 1.00 10.83 208 GLY A C 1
ATOM 1753 O O . GLY A 1 208 ? 54.307 18.628 19.321 1.00 11.36 208 GLY A O 1
ATOM 1754 N N . GLY A 1 209 ? 54.871 20.677 20.061 1.00 10.59 209 GLY A N 1
ATOM 1755 C CA . GLY A 1 209 ? 55.062 20.238 21.450 1.00 11.14 209 GLY A CA 1
ATOM 1756 C C . GLY A 1 209 ? 56.045 21.154 22.116 1.00 10.49 209 GLY A C 1
ATOM 1757 O O . GLY A 1 209 ? 56.727 21.932 21.523 1.00 11.25 209 GLY A O 1
ATOM 1758 N N . ILE A 1 210 ? 56.119 21.021 23.478 1.00 12.13 210 ILE A N 1
ATOM 1759 C CA . ILE A 1 210 ? 56.991 21.839 24.291 1.00 11.42 210 ILE A CA 1
ATOM 1760 C C . ILE A 1 210 ? 58.150 20.957 24.769 1.00 12.00 210 ILE A C 1
ATOM 1761 O O . ILE A 1 210 ? 57.944 19.961 25.448 1.00 13.50 210 ILE A O 1
ATOM 1770 N N . SER A 1 211 ? 59.343 21.386 24.417 1.00 12.41 211 SER A N 1
ATOM 1771 C CA . SER A 1 211 ? 60.600 20.776 24.818 1.00 13.75 211 SER A CA 1
ATOM 1772 C C . SER A 1 211 ? 61.107 21.403 26.117 1.00 14.97 211 SER A C 1
ATOM 1773 O O . SER A 1 211 ? 60.651 22.461 26.540 1.00 14.69 211 SER A O 1
ATOM 1776 N N . SER A 1 212 ? 62.068 20.761 26.732 1.00 16.20 212 SER A N 1
ATOM 1777 C CA . SER A 1 212 ? 62.623 21.239 28.010 1.00 17.11 212 SER A CA 1
ATOM 1778 C C . SER A 1 212 ? 63.320 22.569 27.838 1.00 17.04 212 SER A C 1
ATOM 1779 O O . SER A 1 212 ? 63.464 23.355 28.798 1.00 17.31 212 SER A O 1
ATOM 1782 N N . GLU A 1 213 ? 63.733 22.901 26.621 1.00 16.34 213 GLU A N 1
ATOM 1783 C CA . GLU A 1 213 ? 64.347 24.250 26.344 1.00 16.47 213 GLU A CA 1
ATOM 1784 C C . GLU A 1 213 ? 63.395 25.375 26.666 1.00 14.87 213 GLU A C 1
ATOM 1785 O O . GLU A 1 213 ? 63.869 26.468 27.013 1.00 17.58 213 GLU A O 1
ATOM 1791 N N . TRP A 1 214 ? 62.077 25.176 26.541 1.00 14.76 214 TRP A N 1
ATOM 1792 C CA . TRP A 1 214 ? 61.121 26.188 26.967 1.00 14.16 214 TRP A CA 1
ATOM 1793 C C . TRP A 1 214 ? 61.394 26.640 28.418 1.00 16.84 214 TRP A C 1
ATOM 1794 O O . TRP A 1 214 ? 61.309 27.789 28.784 1.00 15.99 214 TRP A O 1
ATOM 1805 N N . ILE A 1 215 ? 61.584 25.625 29.263 1.00 17.00 215 ILE A N 1
ATOM 1806 C CA . ILE A 1 215 ? 61.772 25.833 30.715 1.00 16.62 215 ILE A CA 1
ATOM 1807 C C . ILE A 1 215 ? 63.055 26.550 31.023 1.00 16.86 215 ILE A C 1
ATOM 1808 O O . ILE A 1 215 ? 63.122 27.482 31.789 1.00 17.75 215 ILE A O 1
ATOM 1813 N N . SER A 1 216 ? 64.097 26.118 30.304 1.00 16.75 216 SER A N 1
ATOM 1814 C CA . SER A 1 216 ? 65.396 26.759 30.582 1.00 18.91 216 SER A CA 1
ATOM 1815 C C . SER A 1 216 ? 65.414 28.202 30.107 1.00 17.78 216 SER A C 1
ATOM 1816 O O . SER A 1 216 ? 66.115 29.023 30.744 1.00 20.17 216 SER A O 1
ATOM 1821 N N . ARG A 1 217 ? 64.671 28.544 29.055 1.00 17.40 217 ARG A N 1
ATOM 1822 C CA . ARG A 1 217 ? 64.526 29.915 28.581 1.00 17.47 217 ARG A CA 1
ATOM 1823 C C . ARG A 1 217 ? 63.504 30.742 29.362 1.00 17.18 217 ARG A C 1
ATOM 1824 O O . ARG A 1 217 ? 63.366 31.910 29.067 1.00 20.65 217 ARG A O 1
ATOM 1832 N N . GLU A 1 218 ? 62.841 30.135 30.353 1.00 17.30 218 GLU A N 1
ATOM 1833 C CA . GLU A 1 218 ? 61.954 30.824 31.252 1.00 17.94 218 GLU A CA 1
ATOM 1834 C C . GLU A 1 218 ? 60.879 31.521 30.421 1.00 16.54 218 GLU A C 1
ATOM 1835 O O . GLU A 1 218 ? 60.469 32.636 30.732 1.00 19.93 218 GLU A O 1
ATOM 1846 N N . LEU A 1 219 ? 60.372 30.858 29.390 1.00 16.15 219 LEU A N 1
ATOM 1847 C CA . LEU A 1 219 ? 59.310 31.442 28.578 1.00 14.44 219 LEU A CA 1
ATOM 1848 C C . LEU A 1 219 ? 57.974 31.376 29.277 1.00 13.32 219 LEU A C 1
ATOM 1849 O O . LEU A 1 219 ? 57.719 30.658 30.239 1.00 15.12 219 LEU A O 1
ATOM 1854 N N . THR A 1 220 ? 57.053 32.222 28.818 1.00 13.26 220 THR A N 1
ATOM 1855 C CA . THR A 1 220 ? 55.659 32.231 29.198 1.00 12.59 220 THR A CA 1
ATOM 1856 C C . THR A 1 220 ? 54.799 32.192 27.930 1.00 10.71 220 THR A C 1
ATOM 1857 O O . THR A 1 220 ? 55.275 32.591 26.854 1.00 11.12 220 THR A O 1
ATOM 1861 N N . LEU A 1 221 ? 53.567 31.749 28.087 1.00 10.98 221 LEU A N 1
ATOM 1862 C CA . LEU A 1 221 ? 52.625 31.757 26.966 1.00 9.84 221 LEU A CA 1
ATOM 1863 C C . LEU A 1 221 ? 52.541 33.157 26.357 1.00 9.63 221 LEU A C 1
ATOM 1864 O O . LEU A 1 221 ? 52.622 33.319 25.138 1.00 9.89 221 LEU A O 1
ATOM 1869 N N . ASP A 1 222 ? 52.362 34.207 27.188 1.00 11.66 222 ASP A N 1
ATOM 1870 C CA . ASP A 1 222 ? 52.128 35.510 26.615 1.00 12.30 222 ASP A CA 1
ATOM 1871 C C . ASP A 1 222 ? 53.348 36.014 25.863 1.00 11.44 222 ASP A C 1
ATOM 1872 O O . ASP A 1 222 ? 53.225 36.603 24.798 1.00 11.78 222 ASP A O 1
ATOM 1877 N N . LYS A 1 223 ? 54.514 35.786 26.438 1.00 11.01 223 LYS A N 1
ATOM 1878 C CA . LYS A 1 223 ? 55.740 36.263 25.812 1.00 11.35 223 LYS A CA 1
ATOM 1879 C C . LYS A 1 223 ? 55.938 35.579 24.459 1.00 9.54 223 LYS A C 1
ATOM 1880 O O . LYS A 1 223 ? 56.254 36.237 23.441 1.00 10.52 223 LYS A O 1
ATOM 1891 N N . ALA A 1 224 ? 55.754 34.263 24.434 1.00 10.04 224 ALA A N 1
ATOM 1892 C CA . ALA A 1 224 ? 55.932 33.523 23.169 1.00 8.96 224 ALA A CA 1
ATOM 1893 C C . ALA A 1 224 ? 54.902 33.916 22.146 1.00 8.19 224 ALA A C 1
ATOM 1894 O O . ALA A 1 224 ? 55.237 34.186 20.993 1.00 9.23 224 ALA A O 1
ATOM 1896 N N . ASN A 1 225 ? 53.630 33.969 22.527 1.00 8.53 225 ASN A N 1
ATOM 1897 C CA . ASN A 1 225 ? 52.571 34.286 21.570 1.00 8.30 225 ASN A CA 1
ATOM 1898 C C . ASN A 1 225 ? 52.769 35.682 20.987 1.00 8.84 225 ASN A C 1
ATOM 1899 O O . ASN A 1 225 ? 52.509 35.888 19.790 1.00 8.96 225 ASN A O 1
ATOM 1904 N N . ALA A 1 226 ? 53.206 36.646 21.784 1.00 8.94 226 ALA A N 1
ATOM 1905 C CA . ALA A 1 226 ? 53.467 37.961 21.283 1.00 9.69 226 ALA A CA 1
ATOM 1906 C C . ALA A 1 226 ? 54.663 37.986 20.342 1.00 8.70 226 ALA A C 1
ATOM 1907 O O . ALA A 1 226 ? 54.644 38.677 19.298 1.00 9.96 226 ALA A O 1
ATOM 1909 N N . LEU A 1 227 ? 55.733 37.270 20.685 1.00 9.23 227 LEU A N 1
ATOM 1910 C CA . LEU A 1 227 ? 56.885 37.221 19.755 1.00 9.60 227 LEU A CA 1
ATOM 1911 C C . LEU A 1 227 ? 56.528 36.548 18.448 1.00 9.04 227 LEU A C 1
ATOM 1912 O O . LEU A 1 227 ? 57.034 36.993 17.385 1.00 10.22 227 LEU A O 1
ATOM 1917 N N . TYR A 1 228 ? 55.687 35.526 18.499 1.00 8.87 228 TYR A N 1
ATOM 1918 C CA . TYR A 1 228 ? 55.269 34.875 17.256 1.00 8.79 228 TYR A CA 1
ATOM 1919 C C . TYR A 1 228 ? 54.494 35.870 16.376 1.00 9.10 228 TYR A C 1
ATOM 1920 O O . TYR A 1 228 ? 54.741 35.930 15.164 1.00 10.01 228 TYR A O 1
ATOM 1929 N N . ARG A 1 229 ? 53.586 36.645 16.946 1.00 8.88 229 ARG A N 1
ATOM 1930 C CA . ARG A 1 229 ? 52.851 37.590 16.141 1.00 9.13 229 ARG A CA 1
ATOM 1931 C C . ARG A 1 229 ? 53.778 38.659 15.575 1.00 9.81 229 ARG A C 1
ATOM 1932 O O . ARG A 1 229 ? 53.601 39.108 14.437 1.00 12.21 229 ARG A O 1
ATOM 1940 N N . ALA A 1 230 ? 54.730 39.132 16.362 1.00 10.74 230 ALA A N 1
ATOM 1941 C CA . ALA A 1 230 ? 55.590 40.230 15.965 1.00 10.81 230 ALA A CA 1
ATOM 1942 C C . ALA A 1 230 ? 56.643 39.847 14.962 1.00 11.01 230 ALA A C 1
ATOM 1943 O O . ALA A 1 230 ? 57.192 40.739 14.293 1.00 12.94 230 ALA A O 1
ATOM 1945 N N . ASN A 1 231 ? 56.932 38.572 14.836 1.00 11.24 231 ASN A N 1
ATOM 1946 C CA . ASN A 1 231 ? 58.094 38.154 14.047 1.00 11.50 231 ASN A CA 1
ATOM 1947 C C . ASN A 1 231 ? 57.771 37.168 12.995 1.00 11.47 231 ASN A C 1
ATOM 1948 O O . ASN A 1 231 ? 58.708 36.715 12.313 1.00 13.01 231 ASN A O 1
ATOM 1953 N N . VAL A 1 232 ? 56.507 36.811 12.749 1.00 12.11 232 VAL A N 1
ATOM 1954 C CA . VAL A 1 232 ? 56.239 35.886 11.640 1.00 12.88 232 VAL A CA 1
ATOM 1955 C C . VAL A 1 232 ? 56.662 36.476 10.295 1.00 13.23 232 VAL A C 1
ATOM 1956 O O . VAL A 1 232 ? 56.973 35.698 9.392 1.00 16.95 232 VAL A O 1
ATOM 1960 N N . ASP A 1 233 ? 56.806 37.789 10.225 1.00 13.89 233 ASP A N 1
ATOM 1961 C CA . ASP A 1 233 ? 57.259 38.528 9.044 1.00 15.10 233 ASP A CA 1
ATOM 1962 C C . ASP A 1 233 ? 58.724 38.923 9.113 1.00 16.02 233 ASP A C 1
ATOM 1963 O O . ASP A 1 233 ? 59.223 39.719 8.287 1.00 15.95 233 ASP A O 1
ATOM 1972 N N . ALA A 1 234 ? 59.461 38.410 10.088 1.00 16.94 234 ALA A N 1
ATOM 1973 C CA . ALA A 1 234 ? 60.898 38.689 10.112 1.00 17.69 234 ALA A CA 1
ATOM 1974 C C . ALA A 1 234 ? 61.573 37.857 9.024 1.00 21.63 234 ALA A C 1
ATOM 1975 O O . ALA A 1 234 ? 61.128 36.809 8.542 1.00 18.96 234 ALA A O 1
ATOM 1977 N N . SER A 1 235 ? 62.760 38.354 8.591 1.00 20.92 235 SER A N 1
ATOM 1978 C CA . SER A 1 235 ? 63.581 37.512 7.725 1.00 21.47 235 SER A CA 1
ATOM 1979 C C . SER A 1 235 ? 64.089 36.268 8.429 1.00 21.45 235 SER A C 1
ATOM 1980 O O . SER A 1 235 ? 64.265 36.262 9.618 1.00 20.09 235 SER A O 1
ATOM 1983 N N . LYS A 1 236 ? 64.345 35.249 7.593 1.00 24.39 236 LYS A N 1
ATOM 1984 C CA . LYS A 1 236 ? 65.009 34.043 8.122 1.00 22.33 236 LYS A CA 1
ATOM 1985 C C . LYS A 1 236 ? 66.314 34.415 8.818 1.00 20.31 236 LYS A C 1
ATOM 1986 O O . LYS A 1 236 ? 66.526 33.803 9.866 1.00 22.52 236 LYS A O 1
ATOM 1992 N N . LYS A 1 237 ? 67.102 35.307 8.239 1.00 20.65 237 LYS A N 1
ATOM 1993 C CA . LYS A 1 237 ? 68.364 35.700 8.892 1.00 19.92 237 LYS A CA 1
ATOM 1994 C C . LYS A 1 237 ? 68.083 36.205 10.278 1.00 19.94 237 LYS A C 1
ATOM 1995 O O . LYS A 1 237 ? 68.756 35.851 11.242 1.00 18.90 237 LYS A O 1
ATOM 2001 N N . SER A 1 238 ? 67.099 37.095 10.405 1.00 17.15 238 SER A N 1
ATOM 2002 C CA . SER A 1 238 ? 66.824 37.669 11.729 1.00 16.60 238 SER A CA 1
ATOM 2003 C C . SER A 1 238 ? 66.324 36.604 12.701 1.00 15.54 238 SER A C 1
ATOM 2004 O O . SER A 1 238 ? 66.698 36.637 13.873 1.00 17.20 238 SER A O 1
ATOM 2007 N N . LEU A 1 239 ? 65.452 35.715 12.190 1.00 16.01 239 LEU A N 1
ATOM 2008 C CA . LEU A 1 239 ? 64.898 34.671 13.066 1.00 15.41 239 LEU A CA 1
ATOM 2009 C C . LEU A 1 239 ? 66.007 33.771 13.589 1.00 15.75 239 LEU A C 1
ATOM 2010 O O . LEU A 1 239 ? 66.048 33.362 14.716 1.00 15.91 239 LEU A O 1
ATOM 2015 N N . LYS A 1 240 ? 66.942 33.433 12.695 1.00 16.30 240 LYS A N 1
ATOM 2016 C CA . LYS A 1 240 ? 68.034 32.556 13.006 1.00 18.13 240 LYS A CA 1
ATOM 2017 C C . LYS A 1 240 ? 69.017 33.248 13.947 1.00 17.54 240 LYS A C 1
ATOM 2018 O O . LYS A 1 240 ? 69.594 32.592 14.815 1.00 19.26 240 LYS A O 1
ATOM 2024 N N . ALA A 1 241 ? 69.222 34.537 13.817 1.00 18.01 241 ALA A N 1
ATOM 2025 C CA . ALA A 1 241 ? 70.264 35.205 14.578 1.00 18.77 241 ALA A CA 1
ATOM 2026 C C . ALA A 1 241 ? 69.832 35.525 15.976 1.00 21.20 241 ALA A C 1
ATOM 2027 O O . ALA A 1 241 ? 70.697 35.656 16.859 1.00 26.21 241 ALA A O 1
ATOM 2029 N N . ASP A 1 242 ? 68.522 35.662 16.195 1.00 20.27 242 ASP A N 1
ATOM 2030 C CA . ASP A 1 242 ? 68.021 35.930 17.573 1.00 16.70 242 ASP A CA 1
ATOM 2031 C C . ASP A 1 242 ? 67.874 34.592 18.290 1.00 16.21 242 ASP A C 1
ATOM 2032 O O . ASP A 1 242 ? 67.100 33.743 17.825 1.00 16.16 242 ASP A O 1
ATOM 2037 N N . ASP A 1 243 ? 68.594 34.360 19.385 1.00 18.72 243 ASP A N 1
ATOM 2038 C CA . ASP A 1 243 ? 68.564 33.055 20.029 1.00 18.76 243 ASP A CA 1
ATOM 2039 C C . ASP A 1 243 ? 67.171 32.611 20.366 1.00 16.45 243 ASP A C 1
ATOM 2040 O O . ASP A 1 243 ? 66.803 31.449 20.182 1.00 16.87 243 ASP A O 1
ATOM 2049 N N . LEU A 1 244 ? 66.380 33.561 20.875 1.00 15.70 244 LEU A N 1
ATOM 2050 C CA . LEU A 1 244 ? 65.047 33.167 21.322 1.00 14.46 244 LEU A CA 1
ATOM 2051 C C . LEU A 1 244 ? 64.106 32.926 20.161 1.00 13.43 244 LEU A C 1
ATOM 2052 O O . LEU A 1 244 ? 63.345 31.929 20.182 1.00 13.32 244 LEU A O 1
ATOM 2057 N N . LEU A 1 245 ? 64.142 33.803 19.158 1.00 12.71 245 LEU A N 1
ATOM 2058 C CA . LEU A 1 245 ? 63.327 33.569 17.980 1.00 12.18 245 LEU A CA 1
ATOM 2059 C C . LEU A 1 245 ? 63.731 32.274 17.288 1.00 12.15 245 LEU A C 1
ATOM 2060 O O . LEU A 1 245 ? 62.863 31.561 16.749 1.00 11.67 245 LEU A O 1
ATOM 2065 N N . ASN A 1 246 ? 65.016 31.981 17.264 1.00 12.85 246 ASN A N 1
ATOM 2066 C CA . ASN A 1 246 ? 65.499 30.760 16.629 1.00 13.76 246 ASN A CA 1
ATOM 2067 C C . ASN A 1 246 ? 64.884 29.529 17.283 1.00 12.19 246 ASN A C 1
ATOM 2068 O O . ASN A 1 246 ? 64.365 28.623 16.656 1.00 14.56 246 ASN A O 1
ATOM 2077 N N . PHE A 1 247 ? 64.890 29.536 18.614 1.00 12.62 247 PHE A N 1
ATOM 2078 C CA . PHE A 1 247 ? 64.182 28.480 19.376 1.00 12.28 247 PHE A CA 1
ATOM 2079 C C . PHE A 1 247 ? 62.727 28.387 18.989 1.00 11.02 247 PHE A C 1
ATOM 2080 O O . PHE A 1 247 ? 62.202 27.341 18.662 1.00 11.27 247 PHE A O 1
ATOM 2088 N N . LEU A 1 248 ? 62.004 29.507 19.057 1.00 11.04 248 LEU A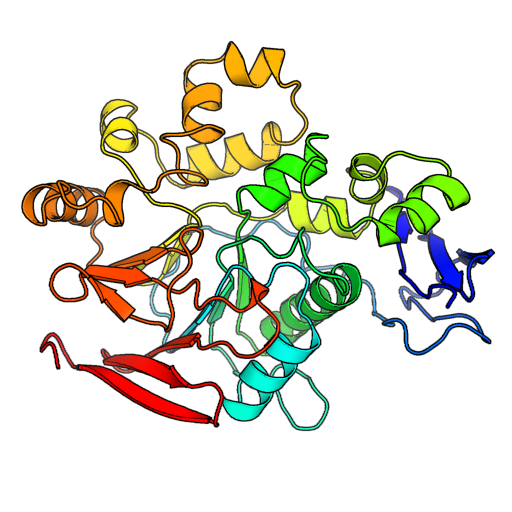 N 1
ATOM 2089 C CA . LEU A 1 248 ? 60.576 29.519 18.851 1.00 11.05 248 LEU A CA 1
ATOM 2090 C C . LEU A 1 248 ? 60.169 29.064 17.466 1.00 10.23 248 LEU A C 1
ATOM 2091 O O . LEU A 1 248 ? 59.123 28.423 17.303 1.00 10.04 248 LEU A O 1
ATOM 2096 N N . PHE A 1 249 ? 60.949 29.450 16.452 1.00 10.72 249 PHE A N 1
ATOM 2097 C CA . PHE A 1 249 ? 60.527 29.203 15.085 1.00 10.81 249 PHE A CA 1
ATOM 2098 C C . PHE A 1 249 ? 61.066 27.944 14.471 1.00 11.26 249 PHE A C 1
ATOM 2099 O O . PHE A 1 249 ? 60.529 27.522 13.413 1.00 11.96 249 PHE A O 1
ATOM 2107 N N . PHE A 1 250 ? 62.061 27.298 15.044 1.00 12.51 250 PHE A N 1
ATOM 2108 C CA . PHE A 1 250 ? 62.682 26.165 14.364 1.00 13.09 250 PHE A CA 1
ATOM 2109 C C . PHE A 1 250 ? 62.591 24.879 15.126 1.00 12.94 250 PHE A C 1
ATOM 2110 O O . PHE A 1 250 ? 61.638 24.627 15.868 1.00 13.33 250 PHE A O 1
ATOM 2118 N N . GLY A 1 251 ? 63.469 23.903 14.917 1.00 15.65 251 GLY A N 1
ATOM 2119 C CA . GLY A 1 251 ? 63.210 22.503 15.140 1.00 15.35 251 GLY A CA 1
ATOM 2120 C C . GLY A 1 251 ? 62.875 21.996 16.491 1.00 15.32 251 GLY A C 1
ATOM 2121 O O . GLY A 1 251 ? 62.183 20.961 16.652 1.00 17.27 251 GLY A O 1
ATOM 2122 N N . ASN A 1 252 ? 63.349 22.704 17.538 1.00 14.85 252 ASN A N 1
ATOM 2123 C CA . ASN A 1 252 ? 63.057 22.234 18.894 1.00 14.06 252 ASN A CA 1
ATOM 2124 C C . ASN A 1 252 ? 61.908 22.997 19.540 1.00 12.34 252 ASN A C 1
ATOM 2125 O O . ASN A 1 252 ? 61.592 22.799 20.731 1.00 13.57 252 ASN A O 1
ATOM 2130 N N . GLY A 1 253 ? 61.302 23.933 18.794 1.00 11.74 253 GLY A N 1
ATOM 2131 C CA . GLY A 1 253 ? 60.336 24.845 19.339 1.00 10.88 253 GLY A CA 1
ATOM 2132 C C . GLY A 1 253 ? 58.901 24.371 19.201 1.00 10.41 253 GLY A C 1
ATOM 2133 O O . GLY A 1 253 ? 58.615 23.263 18.701 1.00 10.51 253 GLY A O 1
ATOM 2134 N N . PRO A 1 254 ? 57.987 25.180 19.726 1.00 9.20 254 PRO A N 1
ATOM 2135 C CA . PRO A 1 254 ? 56.613 24.716 19.829 1.00 9.73 254 PRO A CA 1
ATOM 2136 C C . PRO A 1 254 ? 55.925 24.273 18.556 1.00 8.93 254 PRO A C 1
ATOM 2137 O O . PRO A 1 254 ? 54.989 23.467 18.666 1.00 9.38 254 PRO A O 1
ATOM 2141 N N . THR A 1 255 ? 56.298 24.801 17.397 1.00 9.37 255 THR A N 1
ATOM 2142 C CA . THR A 1 255 ? 55.606 24.436 16.173 1.00 9.26 255 THR A CA 1
ATOM 2143 C C . THR A 1 255 ? 56.305 23.377 15.328 1.00 9.38 255 THR A C 1
ATOM 2144 O O . THR A 1 255 ? 55.699 22.890 14.385 1.00 10.40 255 THR A O 1
ATOM 2148 N N . TRP A 1 256 ? 57.484 22.925 15.740 1.00 10.13 256 TRP A N 1
ATOM 2149 C CA . TRP A 1 256 ? 58.185 21.853 15.021 1.00 10.41 256 TRP A CA 1
ATOM 2150 C C . TRP A 1 256 ? 58.529 20.666 15.879 1.00 10.73 256 TRP A C 1
ATOM 2151 O O . TRP A 1 256 ? 58.819 19.594 15.349 1.00 11.48 256 TRP A O 1
ATOM 2162 N N . TYR A 1 257 ? 58.581 20.805 17.210 1.00 10.97 257 TYR A N 1
ATOM 2163 C CA . TYR A 1 257 ? 59.101 19.753 18.057 1.00 11.13 257 TYR A CA 1
ATOM 2164 C C . TYR A 1 257 ? 58.315 18.477 17.933 1.00 11.74 257 TYR A C 1
ATOM 2165 O O . TYR A 1 257 ? 57.096 18.498 18.036 1.00 13.34 257 TYR A O 1
ATOM 2174 N N . ARG A 1 258 ? 59.044 17.376 17.737 1.00 12.91 258 ARG A N 1
ATOM 2175 C CA . ARG A 1 258 ? 58.443 16.079 17.623 1.00 14.21 258 ARG A CA 1
ATOM 2176 C C . ARG A 1 258 ? 58.868 15.099 18.713 1.00 16.65 258 ARG A C 1
ATOM 2177 O O . ARG A 1 258 ? 58.668 13.898 18.599 1.00 16.90 258 ARG A O 1
ATOM 2185 N N . GLY A 1 259 ? 59.456 15.630 19.777 1.00 14.84 259 GLY A N 1
ATOM 2186 C CA . GLY A 1 259 ? 60.031 14.806 20.822 1.00 15.72 259 GLY A CA 1
ATOM 2187 C C . GLY A 1 259 ? 59.003 13.900 21.461 1.00 15.05 259 GLY A C 1
ATOM 2188 O O . GLY A 1 259 ? 59.357 12.802 21.949 1.00 16.89 259 GLY A O 1
ATOM 2189 N N . TYR A 1 260 ? 57.722 14.300 21.581 1.00 15.53 260 TYR A N 1
ATOM 2190 C CA . TYR A 1 260 ? 56.732 13.436 22.262 1.00 16.61 260 TYR A CA 1
ATOM 2191 C C . TYR A 1 260 ? 56.532 12.112 21.505 1.00 18.44 260 TYR A C 1
ATOM 2192 O O . TYR A 1 260 ? 56.055 11.154 22.092 1.00 19.70 260 TYR A O 1
ATOM 2201 N N . PHE A 1 261 ? 56.927 12.077 20.237 1.00 16.51 261 PHE A N 1
ATOM 2202 C CA . PHE A 1 261 ? 56.790 10.920 19.366 1.00 18.12 261 PHE A CA 1
ATOM 2203 C C . PHE A 1 261 ? 58.054 10.141 19.175 1.00 19.28 261 PHE A C 1
ATOM 2204 O O . PHE A 1 261 ? 58.100 9.170 18.405 1.00 21.64 261 PHE A O 1
ATOM 2212 N N . SER A 1 262 ? 59.102 10.537 19.850 1.00 18.42 262 SER A N 1
ATOM 2213 C CA . SER A 1 262 ? 60.381 9.884 19.871 1.00 17.28 262 SER A CA 1
ATOM 2214 C C . SER A 1 262 ? 60.321 8.654 20.766 1.00 16.96 262 SER A C 1
ATOM 2215 O O . SER A 1 262 ? 59.772 8.674 21.856 1.00 21.82 262 SER A O 1
ATOM 2218 N N . GLU A 1 263 ? 60.880 7.542 20.286 1.00 16.87 263 GLU A N 1
ATOM 2219 C CA . GLU A 1 263 ? 60.872 6.345 21.073 1.00 18.36 263 GLU A CA 1
ATOM 2220 C C . GLU A 1 263 ? 61.733 6.462 22.343 1.00 19.63 263 GLU A C 1
ATOM 2221 O O . GLU A 1 263 ? 61.603 5.617 23.225 1.00 23.13 263 GLU A O 1
ATOM 2232 N N . THR A 1 264 ? 62.586 7.439 22.502 1.00 21.26 264 THR A N 1
ATOM 2233 C CA . THR A 1 264 ? 63.349 7.615 23.727 1.00 23.22 264 THR A CA 1
ATOM 2234 C C . THR A 1 264 ? 62.810 8.609 24.723 1.00 22.43 264 THR A C 1
ATOM 2235 O O . THR A 1 264 ? 63.309 8.718 25.840 1.00 25.81 264 THR A O 1
ATOM 2239 N N . PHE A 1 265 ? 61.839 9.416 24.298 1.00 21.42 265 PHE A N 1
ATOM 2240 C CA . PHE A 1 265 ? 61.203 10.341 25.214 1.00 22.69 265 PHE A CA 1
ATOM 2241 C C . PHE A 1 265 ? 60.500 9.566 26.282 1.00 23.01 265 PHE A C 1
ATOM 2242 O O . PHE A 1 265 ? 59.802 8.564 26.079 1.00 26.86 265 PHE A O 1
ATOM 2250 N N . THR A 1 266 ? 60.729 10.064 27.508 1.00 24.79 266 THR A N 1
ATOM 2251 C CA . THR A 1 266 ? 60.227 9.304 28.633 1.00 26.35 266 THR A CA 1
ATOM 2252 C C . THR A 1 266 ? 59.082 10.038 29.309 1.00 24.82 266 THR A C 1
ATOM 2253 O O . THR A 1 266 ? 58.995 11.263 29.278 1.00 22.51 266 THR A O 1
ATOM 2257 N N . GLU A 1 267 ? 58.188 9.229 29.894 1.00 24.80 267 GLU A N 1
ATOM 2258 C CA . GLU A 1 267 ? 57.083 9.779 30.645 1.00 23.53 267 GLU A CA 1
ATOM 2259 C C . GLU A 1 267 ? 57.555 10.619 31.801 1.00 24.31 267 GLU A C 1
ATOM 2260 O O . GLU A 1 267 ? 56.934 11.635 32.125 1.00 22.23 267 GLU A O 1
ATOM 2266 N N . ALA A 1 268 ? 58.616 10.250 32.455 1.00 25.86 268 ALA A N 1
ATOM 2267 C CA . ALA A 1 268 ? 59.188 11.104 33.530 1.00 22.79 268 ALA A CA 1
ATOM 2268 C C . ALA A 1 268 ? 59.483 12.531 33.089 1.00 20.95 268 ALA A C 1
ATOM 2269 O O . ALA A 1 268 ? 59.222 13.544 33.694 1.00 20.54 268 ALA A O 1
ATOM 2271 N N . GLU A 1 269 ? 60.023 12.692 31.920 1.00 19.97 269 GLU A N 1
ATOM 2272 C CA . GLU A 1 269 ? 60.415 13.936 31.278 1.00 20.35 269 GLU A CA 1
ATOM 2273 C C . GLU A 1 269 ? 59.114 14.676 30.949 1.00 18.83 269 GLU A C 1
ATOM 2274 O O . GLU A 1 269 ? 58.994 15.868 31.250 1.00 17.23 269 GLU A O 1
ATOM 2280 N N . LEU A 1 270 ? 58.138 13.928 30.427 1.00 18.48 270 LEU A N 1
ATOM 2281 C CA . LEU A 1 270 ? 56.831 14.566 30.201 1.00 16.94 270 LEU A CA 1
ATOM 2282 C C . LEU A 1 270 ? 56.227 15.130 31.483 1.00 18.14 270 LEU A C 1
ATOM 2283 O O . LEU A 1 270 ? 55.689 16.252 31.464 1.00 15.81 270 LEU A O 1
ATOM 2288 N N . ASP A 1 271 ? 56.342 14.372 32.561 1.00 16.44 271 ASP A N 1
ATOM 2289 C CA . ASP A 1 271 ? 55.794 14.833 33.819 1.00 17.70 271 ASP A CA 1
ATOM 2290 C C . ASP A 1 271 ? 56.388 16.158 34.217 1.00 16.30 271 ASP A C 1
ATOM 2291 O O . ASP A 1 271 ? 55.680 17.005 34.763 1.00 17.04 271 ASP A O 1
ATOM 2296 N N . THR A 1 272 ? 57.655 16.343 33.920 1.00 17.02 272 THR A N 1
ATOM 2297 C CA . THR A 1 272 ? 58.239 17.646 34.307 1.00 18.48 272 THR A CA 1
ATOM 2298 C C . THR A 1 272 ? 57.644 18.779 33.476 1.00 16.09 272 THR A C 1
ATOM 2299 O O . THR A 1 272 ? 57.482 19.893 34.009 1.00 16.40 272 THR A O 1
ATOM 2306 N N . ILE A 1 273 ? 57.300 18.515 32.251 1.00 14.56 273 ILE A N 1
ATOM 2307 C CA . ILE A 1 273 ? 56.648 19.563 31.448 1.00 14.49 273 ILE A CA 1
ATOM 2308 C C . ILE A 1 273 ? 55.232 19.813 31.881 1.00 14.02 273 ILE A C 1
ATOM 2309 O O . ILE A 1 273 ? 54.781 20.951 32.034 1.00 14.75 273 ILE A O 1
ATOM 2318 N N . LEU A 1 274 ? 54.454 18.742 32.130 1.00 14.45 274 LEU A N 1
ATOM 2319 C CA . LEU A 1 274 ? 53.117 18.894 32.623 1.00 15.10 274 LEU A CA 1
ATOM 2320 C C . LEU A 1 274 ? 53.106 19.752 33.914 1.00 16.03 274 LEU A C 1
ATOM 2321 O O . LEU A 1 274 ? 52.305 20.631 34.109 1.00 16.17 274 LEU A O 1
ATOM 2326 N N . GLN A 1 275 ? 54.022 19.420 34.836 1.00 14.82 275 GLN A N 1
ATOM 2327 C CA . GLN A 1 275 ? 54.123 20.143 36.098 1.00 17.02 275 GLN A CA 1
ATOM 2328 C C . GLN A 1 275 ? 54.471 21.605 35.877 1.00 15.02 275 GLN A C 1
ATOM 2329 O O . GLN A 1 275 ? 53.959 22.519 36.537 1.00 17.65 275 GLN A O 1
ATOM 2335 N N . HIS A 1 276 ? 55.346 21.869 34.906 1.00 15.82 276 HIS A N 1
ATOM 2336 C CA . HIS A 1 276 ? 55.764 23.239 34.684 1.00 14.88 276 HIS A CA 1
ATOM 2337 C C . HIS A 1 276 ? 54.580 24.139 34.329 1.00 13.27 276 HIS A C 1
ATOM 2338 O O . HIS A 1 276 ? 54.558 25.285 34.722 1.00 16.05 276 HIS A O 1
ATOM 2345 N N . PHE A 1 277 ? 53.634 23.617 33.542 1.00 13.15 277 PHE A N 1
ATOM 2346 C CA . PHE A 1 277 ? 52.470 24.374 33.105 1.00 13.60 277 PHE A CA 1
ATOM 2347 C C . PHE A 1 277 ? 51.228 24.132 33.964 1.00 13.13 277 PHE A C 1
ATOM 2348 O O . PHE A 1 277 ? 50.188 24.705 33.712 1.00 15.71 277 PHE A O 1
ATOM 2356 N N . ASN A 1 278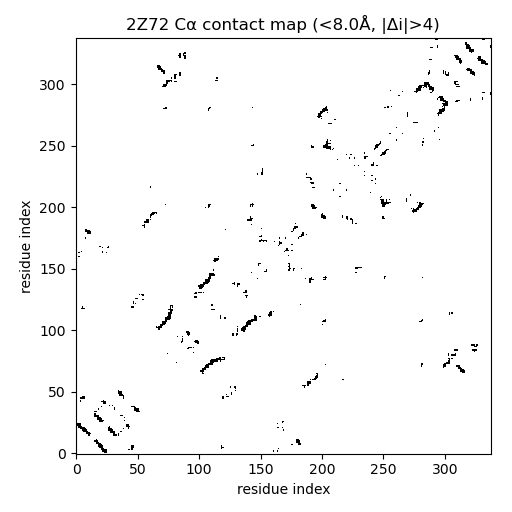 ? 51.335 23.263 34.983 1.00 14.86 278 ASN A N 1
ATOM 2357 C CA . ASN A 1 278 ? 50.208 22.886 35.807 1.00 14.74 278 ASN A CA 1
ATOM 2358 C C . ASN A 1 278 ? 49.017 22.411 34.985 1.00 14.39 278 ASN A C 1
ATOM 2359 O O . ASN A 1 278 ? 47.883 22.853 35.133 1.00 18.98 278 ASN A O 1
ATOM 2364 N N . VAL A 1 279 ? 49.338 21.457 34.090 1.00 14.76 279 VAL A N 1
ATOM 2365 C CA . VAL A 1 279 ? 48.339 20.791 33.268 1.00 13.46 279 VAL A CA 1
ATOM 2366 C C . VAL A 1 279 ? 48.405 19.301 33.493 1.00 13.14 279 VAL A C 1
ATOM 2367 O O . VAL A 1 279 ? 49.408 18.756 33.907 1.00 14.43 279 VAL A O 1
ATOM 2371 N N . ASN A 1 280 ? 47.326 18.631 33.085 1.00 13.13 280 ASN A N 1
ATOM 2372 C CA . ASN A 1 280 ? 47.279 17.207 33.092 1.00 13.93 280 ASN A CA 1
ATOM 2373 C C . ASN A 1 280 ? 47.453 16.552 31.737 1.00 13.43 280 ASN A C 1
ATOM 2374 O O . ASN A 1 280 ? 47.645 15.330 31.639 1.00 13.57 280 ASN A O 1
ATOM 2379 N N . HIS A 1 281 ? 47.373 17.303 30.639 1.00 13.16 281 HIS A N 1
ATOM 2380 C CA . HIS A 1 281 ? 47.455 16.782 29.323 1.00 12.81 281 HIS A CA 1
ATOM 2381 C C . HIS A 1 281 ? 48.031 17.869 28.405 1.00 11.60 281 HIS A C 1
ATOM 2382 O O . HIS A 1 281 ? 47.795 19.047 28.642 1.00 11.51 281 HIS A O 1
ATOM 2389 N N . ILE A 1 282 ? 48.677 17.400 27.345 1.00 12.17 282 ILE A N 1
ATOM 2390 C CA . ILE A 1 282 ? 49.135 18.248 26.249 1.00 11.62 282 ILE A CA 1
ATOM 2391 C C . ILE A 1 282 ? 48.598 17.671 24.940 1.00 11.50 282 ILE A C 1
ATOM 2392 O O . ILE A 1 282 ? 48.729 16.452 24.730 1.00 12.30 282 ILE A O 1
ATOM 2397 N N . VAL A 1 283 ? 47.950 18.495 24.160 1.00 10.07 283 VAL A N 1
ATOM 2398 C CA . VAL A 1 283 ? 47.323 18.113 22.899 1.00 10.14 283 VAL A CA 1
ATOM 2399 C C . VAL A 1 283 ? 48.139 18.734 21.769 1.00 9.89 283 VAL A C 1
ATOM 2400 O O . VAL A 1 283 ? 48.333 19.973 21.759 1.00 10.38 283 VAL A O 1
ATOM 2404 N N . VAL A 1 284 ? 48.600 17.889 20.855 1.00 10.65 284 VAL A N 1
ATOM 2405 C CA . VAL A 1 284 ? 49.465 18.344 19.780 1.00 10.24 284 VAL A CA 1
ATOM 2406 C C . VAL A 1 284 ? 49.040 17.739 18.429 1.00 10.81 284 VAL A C 1
ATOM 2407 O O . VAL A 1 284 ? 48.425 16.655 18.381 1.00 11.13 284 VAL A O 1
ATOM 2411 N N . GLY A 1 285 ? 49.388 18.455 17.395 1.00 10.67 285 GLY A N 1
ATOM 2412 C CA . GLY A 1 285 ? 49.234 17.966 16.019 1.00 11.46 285 GLY A CA 1
ATOM 2413 C C . GLY A 1 285 ? 50.582 17.588 15.452 1.00 10.86 285 GLY A C 1
ATOM 2414 O O . GLY A 1 285 ? 51.380 16.904 16.157 1.00 12.30 285 GLY A O 1
ATOM 2415 N N . HIS A 1 286 ? 50.867 18.008 14.218 1.00 10.60 286 HIS A N 1
ATOM 2416 C CA . HIS A 1 286 ? 52.121 18.052 13.515 1.00 10.53 286 HIS A CA 1
ATOM 2417 C C . HIS A 1 286 ? 52.688 16.717 13.078 1.00 11.54 286 HIS A C 1
ATOM 2418 O O . HIS A 1 286 ? 53.206 16.632 11.963 1.00 11.82 286 HIS A O 1
ATOM 2425 N N . THR A 1 287 ? 52.700 15.741 13.942 1.00 12.66 287 THR A N 1
ATOM 2426 C CA . THR A 1 287 ? 53.213 14.406 13.717 1.00 13.50 287 THR A CA 1
ATOM 2427 C C . THR A 1 287 ? 52.034 13.459 13.482 1.00 13.20 287 THR A C 1
ATOM 2428 O O . THR A 1 287 ? 51.305 13.126 14.408 1.00 14.11 287 THR A O 1
ATOM 2432 N N . SER A 1 288 ? 51.873 13.064 12.191 1.00 13.07 288 SER A N 1
ATOM 2433 C CA . SER A 1 288 ? 50.622 12.464 11.774 1.00 12.66 288 SER A CA 1
ATOM 2434 C C . SER A 1 288 ? 50.476 11.030 12.295 1.00 13.02 288 SER A C 1
ATOM 2435 O O . SER A 1 288 ? 51.387 10.217 12.169 1.00 15.55 288 SER A O 1
ATOM 2438 N N . GLN A 1 289 ? 49.305 10.762 12.798 1.00 13.74 289 GLN A N 1
ATOM 2439 C CA . GLN A 1 289 ? 48.886 9.445 13.299 1.00 14.48 289 GLN A CA 1
ATOM 2440 C C . GLN A 1 289 ? 47.716 8.871 12.505 1.00 14.24 289 GLN A C 1
ATOM 2441 O O . GLN A 1 289 ? 47.044 9.583 11.751 1.00 15.54 289 GLN A O 1
ATOM 2447 N N . GLU A 1 290 ? 47.457 7.590 12.659 1.00 14.51 290 GLU A N 1
ATOM 2448 C CA . GLU A 1 290 ? 46.364 6.941 11.935 1.00 16.01 290 GLU A CA 1
ATOM 2449 C C . GLU A 1 290 ? 45.006 7.287 12.508 1.00 15.70 290 GLU A C 1
ATOM 2450 O O . GLU A 1 290 ? 43.985 7.011 11.884 1.00 16.86 290 GLU A O 1
ATOM 2461 N N . ARG A 1 291 ? 44.999 7.857 13.735 1.00 13.94 291 ARG A N 1
ATOM 2462 C CA . ARG A 1 291 ? 43.779 8.129 14.480 1.00 14.56 291 ARG A CA 1
ATOM 2463 C C . ARG A 1 291 ? 44.131 9.090 15.584 1.00 13.33 291 ARG A C 1
ATOM 2464 O O . ARG A 1 291 ? 45.318 9.283 15.876 1.00 14.24 291 ARG A O 1
ATOM 2472 N N . VAL A 1 292 ? 43.141 9.714 16.204 1.00 12.40 292 VAL A N 1
ATOM 2473 C CA . VAL A 1 292 ? 43.381 10.439 17.477 1.00 12.49 292 VAL A CA 1
ATOM 2474 C C . VAL A 1 292 ? 43.770 9.375 18.524 1.00 13.10 292 VAL A C 1
ATOM 2475 O O . VAL A 1 292 ? 43.135 8.345 18.626 1.00 14.28 292 VAL A O 1
ATOM 2479 N N . LEU A 1 293 ? 44.862 9.619 19.228 1.00 13.56 293 LEU A N 1
ATOM 2480 C CA . LEU A 1 293 ? 45.305 8.597 20.176 1.00 15.54 293 LEU A CA 1
ATOM 2481 C C . LEU A 1 293 ? 46.065 9.304 21.286 1.00 15.09 293 LEU A C 1
ATOM 2482 O O . LEU A 1 293 ? 46.670 10.372 21.130 1.00 16.85 293 LEU A O 1
ATOM 2487 N N . GLY A 1 294 ? 46.103 8.561 22.378 1.00 13.43 294 GLY A N 1
ATOM 2488 C CA . GLY A 1 294 ? 46.901 8.982 23.515 1.00 13.45 294 GLY A CA 1
ATOM 2489 C C . GLY A 1 294 ? 48.212 8.247 23.659 1.00 17.05 294 GLY A C 1
ATOM 2490 O O . GLY A 1 294 ? 48.310 7.064 23.262 1.00 19.07 294 GLY A O 1
ATOM 2491 N N . LEU A 1 295 ? 49.187 8.981 24.203 1.00 15.32 295 LEU A N 1
ATOM 2492 C CA . LEU A 1 295 ? 50.504 8.436 24.574 1.00 17.36 295 LEU A CA 1
ATOM 2493 C C . LEU A 1 295 ? 50.766 8.754 26.038 1.00 14.62 295 LEU A C 1
ATOM 2494 O O . LEU A 1 295 ? 50.224 9.701 26.636 1.00 16.15 295 LEU A O 1
ATOM 2499 N N . PHE A 1 296 ? 51.613 7.940 26.645 1.00 16.55 296 PHE A N 1
ATOM 2500 C CA . PHE A 1 296 ? 52.072 8.189 28.030 1.00 18.49 296 PHE A CA 1
ATOM 2501 C C . PHE A 1 296 ? 50.894 8.276 28.983 1.00 19.08 296 PHE A C 1
ATOM 2502 O O . PHE A 1 296 ? 50.682 9.244 29.678 1.00 18.90 296 PHE A O 1
ATOM 2510 N N . HIS A 1 297 ? 50.087 7.192 29.034 1.00 19.19 297 HIS A N 1
ATOM 2511 C CA . HIS A 1 297 ? 48.938 7.155 29.919 1.00 21.18 297 HIS A CA 1
ATOM 2512 C C . HIS A 1 297 ? 48.047 8.367 29.648 1.00 18.71 297 HIS A C 1
ATOM 2513 O O . HIS A 1 297 ? 47.522 9.016 30.566 1.00 20.89 297 HIS A O 1
ATOM 2520 N N . ASN A 1 298 ? 47.847 8.676 28.372 1.00 16.50 298 ASN A N 1
ATOM 2521 C CA . ASN A 1 298 ? 47.032 9.757 27.845 1.00 15.27 298 ASN A CA 1
ATOM 2522 C C . ASN A 1 298 ? 47.390 11.151 28.379 1.00 14.39 298 ASN A C 1
ATOM 2523 O O . ASN A 1 298 ? 46.580 12.072 28.311 1.00 15.42 298 ASN A O 1
ATOM 2528 N N . LYS A 1 299 ? 48.635 11.316 28.751 1.00 14.92 299 LYS A N 1
ATOM 2529 C CA . LYS A 1 299 ? 49.190 12.633 29.070 1.00 14.60 299 LYS A CA 1
ATOM 2530 C C . LYS A 1 299 ? 49.468 13.483 27.826 1.00 15.67 299 LYS A C 1
ATOM 2531 O O . LYS A 1 299 ? 49.446 14.705 27.933 1.00 14.57 299 LYS A O 1
ATOM 2542 N N . VAL A 1 300 ? 49.716 12.831 26.693 1.00 13.17 300 VAL A N 1
ATOM 2543 C CA . VAL A 1 300 ? 49.793 13.500 25.396 1.00 12.20 300 VAL A CA 1
ATOM 2544 C C . VAL A 1 300 ? 48.662 12.925 24.551 1.00 11.54 300 VAL A C 1
ATOM 2545 O O . VAL A 1 300 ? 48.511 11.704 24.460 1.00 14.22 300 VAL A O 1
ATOM 2549 N N . ILE A 1 301 ? 47.903 13.811 23.920 1.00 11.00 301 ILE A N 1
ATOM 2550 C CA . ILE A 1 301 ? 46.932 13.351 22.919 1.00 11.44 301 ILE A CA 1
ATOM 2551 C C . ILE A 1 301 ? 47.346 13.939 21.586 1.00 11.03 301 ILE A C 1
ATOM 2552 O O . ILE A 1 301 ? 47.461 15.130 21.427 1.00 11.26 301 ILE A O 1
ATOM 2561 N N . ALA A 1 302 ? 47.545 12.991 20.626 1.00 11.94 302 ALA A N 1
ATOM 2562 C CA . ALA A 1 302 ? 47.905 13.332 19.258 1.00 11.57 302 ALA A CA 1
ATOM 2563 C C . ALA A 1 302 ? 46.638 13.530 18.462 1.00 11.41 302 ALA A C 1
ATOM 2564 O O . ALA A 1 302 ? 45.780 12.642 18.378 1.00 13.39 302 ALA A O 1
ATOM 2566 N N . VAL A 1 303 ? 46.471 14.717 17.872 1.00 10.61 303 VAL A N 1
ATOM 2567 C CA . VAL A 1 303 ? 45.275 15.041 17.111 1.00 10.63 303 VAL A CA 1
ATOM 2568 C C . VAL A 1 303 ? 45.576 15.388 15.649 1.00 10.14 303 VAL A C 1
ATOM 2569 O O . VAL A 1 303 ? 44.665 15.874 14.980 1.00 10.38 303 VAL A O 1
ATOM 2573 N N . ASP A 1 304 ? 46.755 15.063 15.171 1.00 10.13 304 ASP A N 1
ATOM 2574 C CA . ASP A 1 304 ? 46.950 14.976 13.722 1.00 10.92 304 ASP A CA 1
ATOM 2575 C C . ASP A 1 304 ? 46.545 13.561 13.354 1.00 11.81 304 ASP A C 1
ATOM 2576 O O . ASP A 1 304 ? 47.317 12.627 13.621 1.00 12.89 304 ASP A O 1
ATOM 2581 N N . SER A 1 305 ? 45.372 13.409 12.796 1.00 11.25 305 SER A N 1
ATOM 2582 C CA . SER A 1 305 ? 44.821 12.131 12.405 1.00 12.69 305 SER A CA 1
ATOM 2583 C C . SER A 1 305 ? 44.933 11.832 10.938 1.00 11.38 305 SER A C 1
ATOM 2584 O O . SER A 1 305 ? 44.151 11.064 10.379 1.00 12.14 305 SER A O 1
ATOM 2587 N N . SER A 1 306 ? 45.900 12.475 10.301 1.00 11.80 306 SER A N 1
ATOM 2588 C CA . SER A 1 306 ? 46.175 12.264 8.878 1.00 11.73 306 SER A CA 1
ATOM 2589 C C . SER A 1 306 ? 45.059 12.720 7.952 1.00 11.45 306 SER A C 1
ATOM 2590 O O . SER A 1 306 ? 44.900 12.154 6.862 1.00 11.72 306 SER A O 1
ATOM 2593 N N . ILE A 1 307 ? 44.347 13.777 8.327 1.00 10.53 307 ILE A N 1
ATOM 2594 C CA . ILE A 1 307 ? 43.442 14.423 7.396 1.00 10.17 307 ILE A CA 1
ATOM 2595 C C . ILE A 1 307 ? 44.190 14.748 6.092 1.00 9.97 307 ILE A C 1
ATOM 2596 O O . ILE A 1 307 ? 43.567 14.756 5.012 1.00 10.62 307 ILE A O 1
ATOM 2601 N N . LYS A 1 308 ? 45.483 15.044 6.149 1.00 10.03 308 LYS A N 1
ATOM 2602 C CA . LYS A 1 308 ? 46.250 15.446 4.992 1.00 10.08 308 LYS A CA 1
ATOM 2603 C C . LYS A 1 308 ? 46.208 14.427 3.877 1.00 11.53 308 LYS A C 1
ATOM 2604 O O . LYS A 1 308 ? 46.422 14.804 2.743 1.00 11.50 308 LYS A O 1
ATOM 2610 N N . VAL A 1 309 ? 45.952 13.156 4.199 1.00 12.38 309 VAL A N 1
ATOM 2611 C CA . VAL A 1 309 ? 45.950 12.102 3.177 1.00 12.00 309 VAL A CA 1
ATOM 2612 C C . VAL A 1 309 ? 44.688 12.194 2.355 1.00 12.70 309 VAL A C 1
ATOM 2613 O O . VAL A 1 309 ? 44.633 11.654 1.249 1.00 16.56 309 VAL A O 1
ATOM 2617 N N . GLY A 1 310 ? 43.660 12.924 2.811 1.00 12.09 310 GLY A N 1
ATOM 2618 C CA . GLY A 1 310 ? 42.509 13.225 1.967 1.00 12.52 310 GLY A CA 1
ATOM 2619 C C . GLY A 1 310 ? 41.373 12.237 2.036 1.00 13.32 310 GLY A C 1
ATOM 2620 O O . GLY A 1 310 ? 40.429 12.344 1.245 1.00 14.81 310 GLY A O 1
ATOM 2621 N N . LYS A 1 311 ? 41.409 11.307 2.976 1.00 12.64 311 LYS A N 1
ATOM 2622 C CA . LYS A 1 311 ? 40.372 10.272 3.091 1.00 13.64 311 LYS A CA 1
ATOM 2623 C C . LYS A 1 311 ? 39.512 10.337 4.335 1.00 13.69 311 LYS A C 1
ATOM 2624 O O . LYS A 1 311 ? 38.341 10.064 4.235 1.00 16.36 311 LYS A O 1
ATOM 2630 N N . SER A 1 312 ? 40.115 10.654 5.498 1.00 12.89 312 SER A N 1
ATOM 2631 C CA . SER A 1 312 ? 39.348 10.617 6.751 1.00 13.42 312 SER A CA 1
ATOM 2632 C C . SER A 1 312 ? 40.089 11.445 7.794 1.00 11.05 312 SER A C 1
ATOM 2633 O O . SER A 1 312 ? 41.238 11.797 7.603 1.00 12.04 312 SER A O 1
ATOM 2636 N N . GLY A 1 313 ? 39.417 11.696 8.913 1.00 11.60 313 GLY A N 1
ATOM 2637 C CA . GLY A 1 313 ? 40.033 12.299 10.063 1.00 13.28 313 GLY A CA 1
ATOM 2638 C C . GLY A 1 313 ? 39.168 12.052 11.267 1.00 11.49 313 GLY A C 1
ATOM 2639 O O . GLY A 1 313 ? 38.080 11.516 11.187 1.00 12.63 313 GLY A O 1
ATOM 2640 N N . GLU A 1 314 ? 39.576 12.454 12.440 1.00 12.07 314 GLU A N 1
ATOM 2641 C CA . GLU A 1 314 ? 39.091 12.303 13.737 1.00 10.66 314 GLU A CA 1
ATOM 2642 C C . GLU A 1 314 ? 39.353 13.559 14.550 1.00 10.30 314 GLU A C 1
ATOM 2643 O O . GLU A 1 314 ? 40.200 14.409 14.230 1.00 10.87 314 GLU A O 1
ATOM 2649 N N . LEU A 1 315 ? 38.612 13.641 15.647 1.00 10.96 315 LEU A N 1
ATOM 2650 C CA . LEU A 1 315 ? 38.788 14.741 16.612 1.00 10.79 315 LEU A CA 1
ATOM 2651 C C . LEU A 1 315 ? 38.835 14.186 18.005 1.00 11.29 315 LEU A C 1
ATOM 2652 O O . LEU A 1 315 ? 38.517 13.019 18.293 1.00 11.85 315 LEU A O 1
ATOM 2657 N N . LEU A 1 316 ? 39.197 15.071 18.936 1.00 11.21 316 LEU A N 1
ATOM 2658 C CA . LEU A 1 316 ? 39.200 14.835 20.358 1.00 11.04 316 LEU A CA 1
ATOM 2659 C C . LEU A 1 316 ? 38.140 15.713 20.999 1.00 10.79 316 LEU A C 1
ATOM 2660 O O . LEU A 1 316 ? 38.087 16.914 20.719 1.00 10.75 316 LEU A O 1
ATOM 2665 N N . LEU A 1 317 ? 37.337 15.123 21.851 1.00 11.11 317 LEU A N 1
ATOM 2666 C CA . LEU A 1 317 ? 36.342 15.820 22.632 1.00 11.40 317 LEU A CA 1
ATOM 2667 C C . LEU A 1 317 ? 36.742 15.739 24.094 1.00 11.35 317 LEU A C 1
ATOM 2668 O O . LEU A 1 317 ? 37.019 14.647 24.590 1.00 13.27 317 LEU A O 1
ATOM 2677 N N . LEU A 1 318 ? 36.754 16.900 24.750 1.00 11.56 318 LEU A N 1
ATOM 2678 C CA . LEU A 1 318 ? 37.047 16.977 26.209 1.00 12.20 318 LEU A CA 1
ATOM 2679 C C . LEU A 1 318 ? 35.848 17.560 26.886 1.00 12.80 318 LEU A C 1
ATOM 2680 O O . LEU A 1 318 ? 35.492 18.758 26.713 1.00 13.21 318 LEU A O 1
ATOM 2685 N N . GLU A 1 319 ? 35.138 16.761 27.683 1.00 15.17 319 GLU A N 1
ATOM 2686 C CA . GLU A 1 319 ? 33.887 17.142 28.276 1.00 17.29 319 GLU A CA 1
ATOM 2687 C C . GLU A 1 319 ? 33.596 16.211 29.456 1.00 18.20 319 GLU A C 1
ATOM 2688 O O . GLU A 1 319 ? 33.935 15.024 29.321 1.00 17.72 319 GLU A O 1
ATOM 2694 N N . ASN A 1 320 ? 33.015 16.728 30.501 1.00 20.87 320 ASN A N 1
ATOM 2695 C CA . ASN A 1 320 ? 32.644 15.896 31.648 1.00 24.97 320 ASN A CA 1
ATOM 2696 C C . ASN A 1 320 ? 33.796 15.019 32.159 1.00 25.61 320 ASN A C 1
ATOM 2697 O O . ASN A 1 320 ? 33.572 13.895 32.600 1.00 30.30 320 ASN A O 1
ATOM 2702 N N . ASN A 1 321 ? 34.990 15.567 32.159 1.00 25.73 321 ASN A N 1
ATOM 2703 C CA . ASN A 1 321 ? 36.176 14.889 32.665 1.00 28.06 321 ASN A CA 1
ATOM 2704 C C . ASN A 1 321 ? 36.499 13.595 31.959 1.00 21.75 321 ASN A C 1
ATOM 2705 O O . ASN A 1 321 ? 37.053 12.659 32.538 1.00 30.48 321 ASN A O 1
ATOM 2710 N N . ARG A 1 322 ? 36.112 13.563 30.674 1.00 18.20 322 ARG A N 1
ATOM 2711 C CA . ARG A 1 322 ? 36.437 12.492 29.771 1.00 15.65 322 ARG A CA 1
ATOM 2712 C C . ARG A 1 322 ? 37.289 13.042 28.608 1.00 14.47 322 ARG A C 1
ATOM 2713 O O . ARG A 1 322 ? 37.120 14.220 28.237 1.00 14.81 322 ARG A O 1
ATOM 2721 N N . LEU A 1 323 ? 38.064 12.146 28.055 1.00 13.53 323 LEU A N 1
ATOM 2722 C CA . LEU A 1 323 ? 38.722 12.363 26.774 1.00 12.71 323 LEU A CA 1
ATOM 2723 C C . LEU A 1 323 ? 38.110 11.379 25.799 1.00 13.51 323 LEU A C 1
ATOM 2724 O O . LEU A 1 323 ? 38.190 10.172 26.055 1.00 15.09 323 LEU A O 1
ATOM 2729 N N . ILE A 1 324 ? 37.523 11.876 24.718 1.00 13.78 324 ILE A N 1
ATOM 2730 C CA . ILE A 1 324 ? 36.761 11.052 23.788 1.00 14.37 324 ILE A CA 1
ATOM 2731 C C . ILE A 1 324 ? 37.311 11.197 22.387 1.00 13.39 324 ILE A C 1
ATOM 2732 O O . ILE A 1 324 ? 37.509 12.333 21.909 1.00 13.77 324 ILE A O 1
ATOM 2737 N N . ARG A 1 325 ? 37.552 10.095 21.730 1.00 15.10 325 ARG A N 1
ATOM 2738 C CA . ARG A 1 325 ? 37.900 10.021 20.325 1.00 13.99 325 ARG A CA 1
ATOM 2739 C C . ARG A 1 325 ? 36.613 10.066 19.499 1.00 13.16 325 ARG A C 1
ATOM 2740 O O . ARG A 1 325 ? 35.750 9.217 19.666 1.00 14.41 325 ARG A O 1
ATOM 2748 N N . GLY A 1 326 ? 36.519 11.034 18.602 1.00 13.17 326 GLY A N 1
ATOM 2749 C CA . GLY A 1 326 ? 35.400 11.166 17.673 1.00 12.70 326 GLY A CA 1
ATOM 2750 C C . GLY A 1 326 ? 35.862 10.719 16.303 1.00 12.84 326 GLY A C 1
ATOM 2751 O O . GLY A 1 326 ? 36.695 11.344 15.646 1.00 12.98 326 GLY A O 1
ATOM 2752 N N . LEU A 1 327 ? 35.306 9.578 15.890 1.00 13.30 327 LEU A N 1
ATOM 2753 C CA . LEU A 1 327 ? 35.695 8.960 14.637 1.00 13.03 327 LEU A CA 1
ATOM 2754 C C . LEU A 1 327 ? 35.010 9.624 13.427 1.00 12.85 327 LEU A C 1
ATOM 2755 O O . LEU A 1 327 ? 33.945 10.266 13.539 1.00 13.21 327 LEU A O 1
ATOM 2760 N N . TYR A 1 328 ? 35.585 9.358 12.256 1.00 12.61 328 TYR A N 1
ATOM 2761 C CA . TYR A 1 328 ? 35.093 9.927 11.009 1.00 12.47 328 TYR A CA 1
ATOM 2762 C C . TYR A 1 328 ? 33.689 9.497 10.692 1.00 13.30 328 TYR A C 1
ATOM 2763 O O . TYR A 1 328 ? 32.977 10.225 9.970 1.00 14.51 328 TYR A O 1
ATOM 2772 N N . ASP A 1 329 ? 33.268 8.305 11.136 1.00 14.10 329 ASP A N 1
ATOM 2773 C CA . ASP A 1 329 ? 31.932 7.780 10.873 1.00 15.82 329 ASP A CA 1
ATOM 2774 C C . ASP A 1 329 ? 30.887 8.293 11.862 1.00 14.76 329 ASP A C 1
ATOM 2775 O O . ASP A 1 329 ? 29.733 7.869 11.720 1.00 17.11 329 ASP A O 1
ATOM 2780 N N . GLY A 1 330 ? 31.296 9.181 12.807 1.00 13.64 330 GLY A N 1
ATOM 2781 C CA . GLY A 1 330 ? 30.320 9.765 13.711 1.00 15.07 330 GLY A CA 1
ATOM 2782 C C . GLY A 1 330 ? 30.232 9.006 15.024 1.00 16.22 330 GLY A C 1
ATOM 2783 O O . GLY A 1 330 ? 29.561 9.458 15.961 1.00 17.23 330 GLY A O 1
ATOM 2784 N N . THR A 1 331 ? 30.907 7.877 15.132 1.00 15.48 331 THR A N 1
ATOM 2785 C CA . THR A 1 331 ? 30.958 7.146 16.412 1.00 16.78 331 THR A CA 1
ATOM 2786 C C . THR A 1 331 ? 32.029 7.741 17.308 1.00 14.75 331 THR A C 1
ATOM 2787 O O . THR A 1 331 ? 32.863 8.564 16.865 1.00 15.11 331 THR A O 1
ATOM 2791 N N . ARG A 1 332 ? 32.041 7.332 18.576 1.00 17.29 332 ARG A N 1
ATOM 2792 C CA . ARG A 1 332 ? 32.883 7.838 19.633 1.00 19.55 332 ARG A CA 1
ATOM 2793 C C . ARG A 1 332 ? 33.487 6.688 20.409 1.00 18.10 332 ARG A C 1
ATOM 2794 O O . ARG A 1 332 ? 32.765 5.694 20.625 1.00 22.61 332 ARG A O 1
ATOM 2802 N N . GLU A 1 333 ? 34.688 6.829 20.928 1.00 17.25 333 GLU A N 1
ATOM 2803 C CA . GLU A 1 333 ? 35.357 5.887 21.819 1.00 19.66 333 GLU A CA 1
ATOM 2804 C C . GLU A 1 333 ? 36.027 6.652 22.925 1.00 17.69 333 GLU A C 1
ATOM 2805 O O . GLU A 1 333 ? 36.778 7.584 22.675 1.00 18.03 333 GLU A O 1
ATOM 2811 N N . THR A 1 334 ? 35.824 6.232 24.144 1.00 17.46 334 THR A N 1
ATOM 2812 C CA . THR A 1 334 ? 36.430 6.941 25.267 1.00 16.43 334 THR A CA 1
ATOM 2813 C C . THR A 1 334 ? 37.902 6.554 25.397 1.00 16.75 334 THR A C 1
ATOM 2814 O O . THR A 1 334 ? 38.129 5.352 25.451 1.00 21.09 334 THR A O 1
ATOM 2818 N N . LEU A 1 335 ? 38.781 7.535 25.517 1.00 15.75 335 LEU A N 1
ATOM 2819 C CA . LEU A 1 335 ? 40.187 7.269 25.774 1.00 16.21 335 LEU A CA 1
ATOM 2820 C C . LEU A 1 335 ? 40.500 7.233 27.245 1.00 16.78 335 LEU A C 1
ATOM 2821 O O . LEU A 1 335 ? 41.300 6.443 27.739 1.00 17.52 335 LEU A O 1
ATOM 2826 N N . GLN A 1 336 ? 39.863 8.146 28.004 1.00 17.18 336 GLN A N 1
ATOM 2827 C CA . GLN A 1 336 ? 40.096 8.301 29.436 1.00 17.21 336 GLN A CA 1
ATOM 2828 C C . GLN A 1 336 ? 38.778 8.745 30.050 1.00 17.78 336 GLN A C 1
ATOM 2829 O O . GLN A 1 336 ? 38.114 9.651 29.556 1.00 17.13 336 GLN A O 1
ATOM 2835 N N . GLU A 1 337 ? 38.441 8.145 31.207 1.00 23.36 337 GLU A N 1
ATOM 2836 C CA . GLU A 1 337 ? 37.300 8.703 31.956 1.00 26.37 337 GLU A CA 1
ATOM 2837 C C . GLU A 1 337 ? 37.659 8.790 33.400 1.00 33.05 337 GLU A C 1
ATOM 2838 O O . GLU A 1 337 ? 38.254 7.886 34.013 1.00 32.18 337 GLU A O 1
ATOM 2844 N N . ASN A 1 338 ? 37.160 9.921 33.901 1.00 34.62 338 ASN A N 1
ATOM 2845 C CA . ASN A 1 338 ? 37.711 10.569 35.111 1.00 50.88 338 ASN A CA 1
ATOM 2846 C C . ASN A 1 338 ? 39.244 10.636 35.077 1.00 63.15 338 ASN A C 1
ATOM 2847 O O . ASN A 1 338 ? 39.784 11.619 34.537 1.00 81.15 338 ASN A O 1
ATOM 2852 N N . SER A 1 339 ? 40.021 9.681 35.600 1.00 62.38 339 SER A N 1
ATOM 2853 C CA . SER A 1 339 ? 41.456 9.711 35.259 1.00 52.25 339 SER A CA 1
ATOM 2854 C C . SER A 1 339 ? 41.918 8.325 34.800 1.00 47.56 339 SER A C 1
ATOM 2855 O O . SER A 1 339 ? 43.101 7.978 34.639 1.00 39.86 339 SER A O 1
ATOM 2858 N N . LEU A 1 340 ? 40.923 7.481 34.552 1.00 31.84 340 LEU A N 1
ATOM 2859 C CA . LEU A 1 340 ? 41.159 6.053 34.305 1.00 30.53 340 LEU A CA 1
ATOM 2860 C C . LEU A 1 340 ? 41.381 5.791 32.850 1.00 28.08 340 LEU A C 1
ATOM 2861 O O . LEU A 1 340 ? 40.507 6.088 32.023 1.00 25.32 340 LEU A O 1
ATOM 2866 N N . ASN A 1 341 ? 42.570 5.277 32.494 1.00 27.52 341 ASN A N 1
ATOM 2867 C CA . ASN A 1 341 ? 42.823 5.063 31.074 1.00 22.76 341 ASN A CA 1
ATOM 2868 C C . ASN A 1 341 ? 42.113 3.820 30.619 1.00 24.62 341 ASN A C 1
ATOM 2869 O O . ASN A 1 341 ? 42.055 2.792 31.321 1.00 27.81 341 ASN A O 1
ATOM 2874 N N . GLN A 1 342 ? 41.545 3.958 29.420 1.00 25.75 342 GLN A N 1
ATOM 2875 C CA . GLN A 1 342 ? 40.750 2.841 28.869 1.00 26.20 342 GLN A CA 1
ATOM 2876 C C . GLN A 1 342 ? 41.625 1.869 28.077 1.00 30.85 342 GLN A C 1
ATOM 2877 O O . GLN A 1 342 ? 42.850 2.110 27.848 1.00 27.01 342 GLN A O 1
#

Radius of gyration: 19.43 Å; Cα contacts (8 Å, |Δi|>4): 753; chains: 1; bounding box: 48×50×52 Å

B-factor: mean 20.38, std 13.85, range [6.92, 89.59]

Solvent-accessible surface area: 14468 Å² total; per-residue (Å²): 150,65,41,71,4,0,2,5,2,35,25,56,182,90,64,108,6,38,0,41,0,0,5,79,36,156,63,62,73,37,65,8,117,188,85,78,1,88,70,23,146,153,3,48,129,6,29,77,7,118,9,14,104,57,5,60,91,105,62,78,19,65,27,157,62,36,181,57,2,0,0,0,0,1,0,13,0,20,48,83,6,0,32,46,0,0,90,104,12,153,7,7,56,115,118,14,50,20,49,13,32,131,1,9,0,0,0,0,0,2,0,0,1,126,3,78,24,1,1,31,0,0,2,17,0,1,60,1,11,37,44,0,86,106,44,48,4,33,6,10,3,1,12,0,3,24,0,12,13,0,8,48,36,41,59,158,93,31,64,149,33,2,87,50,1,27,100,46,7,131,71,73,7,2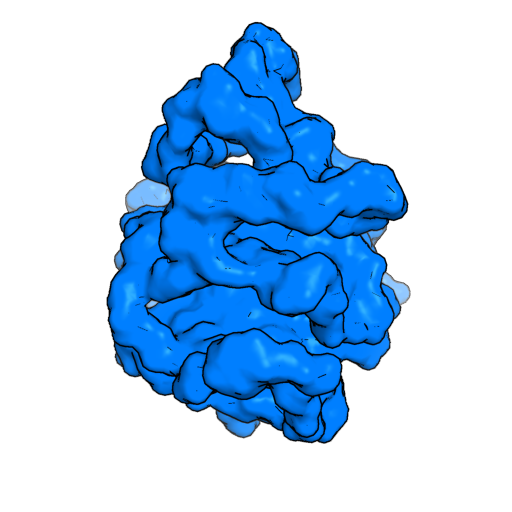9,107,5,2,10,59,63,2,2,6,0,45,0,1,33,8,17,11,0,0,0,48,1,52,54,5,0,1,0,0,1,0,0,4,43,53,1,55,92,75,146,7,76,20,97,107,0,0,45,44,6,45,78,29,5,86,26,62,138,168,53,15,89,84,64,92,32,14,49,10,0,8,42,54,61,0,0,0,69,26,110,13,2,48,49,175,109,19,75,42,70,62,0,44,66,0,14,136,82,20,122,8,86,20,0,0,0,0,11,23,38,40,155,109,0,22,26,55,44,123,16,47,0,0,0,0,1,4,15,0,57,66,29,156,49,0,18,2,0,14,18,53,108,114,94,8,22,36,0,28,54,94,22,70,122,86,48,30,14,58,119,93,128,58,132

CATH classification: 3.60.21.10

Secondary structure (DSSP, 8-state):
---EEEEEEE--SSS--EEEEEETTEEEEEE-BTTEEPPPTT-TT---EEPPSSTTS---SEE----EEEEE---TT-HHHHHHHHHHTTSB-TTS-B--TT-EEEE-S--SSSSS-HHHHHHHHHHHHHHHHHTT-EEEE---HHHHHHHHT--TTS-TTHHHHHHHTTS-GGGGGSTTBHHHHHHHT--SEEEETTEEEESS---HHHHHTT--HHHHHHHHHHHTTS-HHHHHHSHHHHHHHSTTSTTT--GGGSTT--HHHHHHHHHHHT-SEEEE-SS--SS-EEETTTTEEE----GGGSS---EEEEETTEEEEE-TTS-EEEEEETTEE-

Organism: NCBI:txid50422

Nearest PDB structures (foldseek):
  2z72-assembly1_A  TM=1.003E+00  e=9.657E-77  Shewanella sp.
  1v73-assembly1_A  TM=1.002E+00  e=3.974E-71  Shewanella sp.
  2zbm-assembly1_A  TM=1.002E+00  e=1.031E-70  Shewanella sp.
  5vjw-assembly1_A  TM=5.348E-01  e=1.184E-06  Arabidopsis thaliana
  5ln5-assembly1_A  TM=4.581E-01  e=7.550E+00  Schizosaccharomyces pombe 972h-